Protein AF-0000000080953801 (afdb_homodimer)

Solvent-accessible surface area (backbone atoms only — not comparable to full-atom values): 18198 Å² total; per-residue (Å²): 132,86,72,78,73,48,20,22,54,25,58,75,68,70,46,86,60,55,96,79,43,85,52,44,89,78,22,44,55,89,42,43,64,57,40,51,41,30,35,66,49,26,30,62,68,39,49,50,52,55,46,69,74,42,59,78,90,46,37,65,56,20,51,52,30,44,39,52,44,22,49,31,28,71,76,32,71,43,37,27,54,50,49,55,41,52,53,42,52,50,48,39,53,51,44,51,50,52,37,52,52,42,52,50,50,45,51,53,55,53,58,57,53,63,71,67,50,73,79,58,87,74,64,80,72,68,66,73,63,64,72,62,59,63,63,54,67,65,62,61,72,66,64,88,72,77,72,79,71,76,74,78,73,76,82,67,126,133,84,71,77,73,47,20,22,55,24,58,74,68,71,46,86,61,55,96,77,44,85,52,43,89,78,22,42,54,88,43,45,64,56,39,52,42,30,34,67,49,27,30,64,67,40,50,50,52,56,48,68,73,41,60,77,90,46,38,64,56,21,52,53,31,43,40,53,44,24,48,31,27,71,78,31,72,44,38,27,54,49,48,56,42,51,53,40,53,52,47,40,52,52,43,52,50,50,38,51,52,41,52,50,49,44,52,54,54,52,58,58,52,64,70,67,50,73,80,59,87,78,65,83,71,68,68,73,60,65,72,61,60,63,65,54,68,66,63,58,72,67,64,86,72,76,71,79,70,78,73,78,74,76,78,69,126

Radius of gyration: 31.34 Å; Cα contacts (8 Å, |Δi|>4): 252; chains: 2; bounding box: 69×88×100 Å

Secondary structure (DSSP, 8-state):
-------HHHHHHT----TT-SSTTTS-TT-HHHHHHHHHHH-HHHHHHHHHTS-HHHHHHHHHHHHHHHHHHHH-TTTTHHHHHHHHHHHHHHHHHHHHHHHHHHHHHHHHHHHSS---SSGGGTTTTHHHHHHHHHGGGS---------------/-------HHHHHTT----TT-SSTTTS-TT-HHHHHHHHHHH-HHHHHHHHHTS-HHHHHHHHHHHHHHHHHHHH-TTTTHHHHHHHHHHHHHHHHHHHHHHHHHHHHHHHHHHHHS---SSGGGTTTTHHHHHHHHHGGGS---------------

InterPro domains:
  IPR004883 Lateral organ boundaries, LOB [PF03195] (6-103)
  IPR004883 Lateral organ boundaries, LOB [PS50891] (5-106)

Sequence (314 aa):
MGGNSPCASCKLLRRRCTKDCIFAPYFPSDEPQKFAIVHKVFGASNVSKMLQELPVQQRADAVSSLVYEASARVRDPVYGCVGAISYLQNQVADLQMQLAVAQAEILCIQMENESLIPLSETDLHQKSYLLQNNFSQLLDFNTSNSVVHYSPNHLTQMGGNSPCASCKLLRRRCTKDCIFAPYFPSDEPQKFAIVHKVFGASNVSKMLQELPVQQRADAVSSLVYEASARVRDPVYGCVGAISYLQNQVADLQMQLAVAQAEILCIQMENESLIPLSETDLHQKSYLLQNNFSQLLDFNTSNSVVHYSPNHLTQ

Structure (mmCIF, N/CA/C/O backbone):
data_AF-0000000080953801-model_v1
#
loop_
_entity.id
_entity.type
_entity.pdbx_description
1 polymer 'LOB domain-containing protein'
#
loop_
_atom_site.group_PDB
_atom_site.id
_atom_site.type_symbol
_atom_site.label_atom_id
_atom_site.label_alt_id
_atom_site.label_comp_id
_atom_site.label_asym_id
_atom_site.label_entity_id
_atom_site.label_seq_id
_atom_site.pdbx_PDB_ins_code
_atom_site.Cartn_x
_atom_site.Cartn_y
_atom_site.Cartn_z
_atom_site.occupancy
_atom_site.B_iso_or_equiv
_atom_site.auth_seq_id
_atom_site.auth_comp_id
_atom_site.auth_asym_id
_atom_site.auth_atom_id
_atom_site.pdbx_PDB_model_num
ATOM 1 N N . MET A 1 1 ? 37.156 -24.25 -5.43 1 30.88 1 MET A N 1
ATOM 2 C CA . MET A 1 1 ? 35.969 -24.172 -6.27 1 30.88 1 MET A CA 1
ATOM 3 C C . MET A 1 1 ? 34.812 -23.516 -5.52 1 30.88 1 MET A C 1
ATOM 5 O O . MET A 1 1 ? 34.156 -24.156 -4.684 1 30.88 1 MET A O 1
ATOM 9 N N . GLY A 1 2 ? 34.844 -22.547 -4.785 1 39.97 2 GLY A N 1
ATOM 10 C CA . GLY A 1 2 ? 34.094 -21.828 -3.773 1 39.97 2 GLY A CA 1
ATOM 11 C C . GLY A 1 2 ? 32.625 -21.625 -4.152 1 39.97 2 GLY A C 1
ATOM 12 O O . GLY A 1 2 ? 32.344 -20.859 -5.066 1 39.97 2 GLY A O 1
ATOM 13 N N . GLY A 1 3 ? 31.656 -22.672 -4.402 1 48.28 3 GLY A N 1
ATOM 14 C CA . GLY A 1 3 ? 30.344 -22.922 -4.969 1 48.28 3 GLY A CA 1
ATOM 15 C C . GLY A 1 3 ? 29.344 -21.844 -4.629 1 48.28 3 GLY A C 1
ATOM 16 O O . GLY A 1 3 ? 29.156 -21.5 -3.457 1 48.28 3 GLY A O 1
ATOM 17 N N . ASN A 1 4 ? 29.203 -20.859 -5.469 1 63.88 4 ASN A N 1
ATOM 18 C CA . ASN A 1 4 ? 28.312 -19.734 -5.234 1 63.88 4 ASN A CA 1
ATOM 19 C C . ASN A 1 4 ? 26.969 -20.188 -4.68 1 63.88 4 ASN A C 1
ATOM 21 O O . ASN A 1 4 ? 26.359 -21.109 -5.211 1 63.88 4 ASN A O 1
ATOM 25 N N . SER A 1 5 ? 26.734 -20.188 -3.396 1 85.81 5 SER A N 1
ATOM 26 C CA . SER A 1 5 ? 25.5 -20.562 -2.707 1 85.81 5 SER A CA 1
ATOM 27 C C . SER A 1 5 ? 24.281 -20.109 -3.484 1 85.81 5 SER A C 1
ATOM 29 O O . SER A 1 5 ? 24.25 -19 -4.012 1 85.81 5 SER A O 1
ATOM 31 N N . PRO A 1 6 ? 23.422 -21.125 -3.852 1 94.38 6 PRO A N 1
ATOM 32 C CA . PRO A 1 6 ? 22.172 -20.75 -4.527 1 94.38 6 PRO A CA 1
ATOM 33 C C . PRO A 1 6 ? 21.469 -19.578 -3.848 1 94.38 6 PRO A C 1
ATOM 35 O O . PRO A 1 6 ? 21.641 -19.359 -2.646 1 94.38 6 PRO A O 1
ATOM 38 N N . CYS A 1 7 ? 20.844 -18.781 -4.621 1 96.88 7 CYS A N 1
ATOM 39 C CA . CYS A 1 7 ? 20.094 -17.672 -4.035 1 96.88 7 CYS A CA 1
ATOM 40 C C . CYS A 1 7 ? 18.953 -18.203 -3.168 1 96.88 7 CYS A C 1
ATOM 42 O O . CYS A 1 7 ? 18.672 -19.391 -3.156 1 96.88 7 CYS A O 1
ATOM 44 N N . ALA A 1 8 ? 18.281 -17.406 -2.412 1 97.69 8 ALA A N 1
ATOM 45 C CA . ALA A 1 8 ? 17.234 -17.781 -1.471 1 97.69 8 ALA A CA 1
ATOM 46 C C . ALA A 1 8 ? 16.047 -18.406 -2.197 1 97.69 8 ALA A C 1
ATOM 48 O O . ALA A 1 8 ? 15.43 -19.344 -1.693 1 97.69 8 ALA A O 1
ATOM 49 N N . SER A 1 9 ? 15.758 -17.859 -3.383 1 97.88 9 SER A N 1
ATOM 50 C CA . SER A 1 9 ? 14.648 -18.391 -4.172 1 97.88 9 SER A CA 1
ATOM 51 C C . SER A 1 9 ? 14.906 -19.828 -4.609 1 97.88 9 SER A C 1
ATOM 53 O O . SER A 1 9 ? 14.078 -20.703 -4.391 1 97.88 9 SER A O 1
ATOM 55 N N . CYS A 1 10 ? 16.062 -20.047 -5.113 1 98 10 CYS A N 1
ATOM 56 C CA . CYS A 1 10 ? 16.391 -21.359 -5.629 1 98 10 CYS A CA 1
ATOM 57 C C . CYS A 1 10 ? 16.5 -22.375 -4.5 1 98 10 CYS A C 1
ATOM 59 O O . CYS A 1 10 ? 16.156 -23.547 -4.672 1 98 10 CYS A O 1
ATOM 61 N N . LYS A 1 11 ? 16.984 -21.953 -3.408 1 97 11 LYS A N 1
ATOM 62 C CA . LYS A 1 11 ? 17.047 -22.828 -2.24 1 97 11 LYS A CA 1
ATOM 63 C C . LYS A 1 11 ? 15.641 -23.234 -1.79 1 97 11 LYS A C 1
ATOM 65 O O . LYS A 1 11 ? 15.375 -24.406 -1.57 1 97 11 LYS A O 1
ATOM 70 N N . LEU A 1 12 ? 14.781 -22.25 -1.672 1 97.25 12 LEU A N 1
ATOM 71 C CA . LEU A 1 12 ? 13.422 -22.484 -1.197 1 97.25 12 LEU A CA 1
ATOM 72 C C . LEU A 1 12 ? 12.641 -23.344 -2.191 1 97.25 12 LEU A C 1
ATOM 74 O O . LEU A 1 12 ? 11.859 -24.219 -1.793 1 97.25 12 LEU A O 1
ATOM 78 N N . LEU A 1 13 ? 12.875 -23.094 -3.414 1 97.31 13 LEU A N 1
ATOM 79 C CA . LEU A 1 13 ? 12.094 -23.75 -4.457 1 97.31 13 LEU A CA 1
ATOM 80 C C . LEU A 1 13 ? 12.781 -25.031 -4.926 1 97.31 13 LEU A C 1
ATOM 82 O O . LEU A 1 13 ? 12.289 -25.703 -5.836 1 97.31 13 LEU A O 1
ATOM 86 N N . ARG A 1 14 ? 13.945 -25.281 -4.355 1 96 14 ARG A N 1
ATOM 87 C CA . ARG A 1 14 ? 14.711 -26.484 -4.664 1 96 14 ARG A CA 1
ATOM 88 C C . ARG A 1 14 ? 15.023 -26.562 -6.152 1 96 14 ARG A C 1
ATOM 90 O O . ARG A 1 14 ? 14.789 -27.594 -6.789 1 96 14 ARG A O 1
ATOM 97 N N . ARG A 1 15 ? 15.492 -25.5 -6.656 1 94.94 15 ARG A N 1
ATOM 98 C CA . ARG A 1 15 ? 15.945 -25.375 -8.039 1 94.94 15 ARG A CA 1
ATOM 99 C C . ARG A 1 15 ? 17.453 -25.109 -8.102 1 94.94 15 ARG A C 1
ATOM 101 O O . ARG A 1 15 ? 18.047 -24.672 -7.121 1 94.94 15 ARG A O 1
ATOM 108 N N . ARG A 1 16 ? 17.938 -25.422 -9.305 1 94.31 16 ARG A N 1
ATOM 109 C CA . ARG A 1 16 ? 19.344 -25.078 -9.555 1 94.31 16 ARG A CA 1
ATOM 110 C C . ARG A 1 16 ? 19.484 -23.594 -9.867 1 94.31 16 ARG A C 1
ATOM 112 O O . ARG A 1 16 ? 18.844 -23.094 -10.789 1 94.31 16 ARG A O 1
ATOM 119 N N . CYS A 1 17 ? 20.344 -23 -9.141 1 96.06 17 CYS A N 1
ATOM 120 C CA . CYS A 1 17 ? 20.594 -21.578 -9.336 1 96.06 17 CYS A CA 1
ATOM 121 C C . CYS A 1 17 ? 21.625 -21.328 -10.43 1 96.06 17 CYS A C 1
ATOM 123 O O . CYS A 1 17 ? 22.781 -21.703 -10.281 1 96.06 17 CYS A O 1
ATOM 125 N N . THR A 1 18 ? 21.25 -20.734 -11.547 1 95.31 18 THR A N 1
ATOM 126 C CA . THR A 1 18 ? 22.125 -20.516 -12.688 1 95.31 18 THR A CA 1
ATOM 127 C C . THR A 1 18 ? 22.578 -19.047 -12.742 1 95.31 18 THR A C 1
ATOM 129 O O . THR A 1 18 ? 22.094 -18.219 -11.969 1 95.31 18 THR A O 1
ATOM 132 N N . LYS A 1 19 ? 23.5 -18.719 -13.617 1 93 19 LYS A N 1
ATOM 133 C CA . LYS A 1 19 ? 24.016 -17.375 -13.789 1 93 19 LYS A CA 1
ATOM 134 C C . LYS A 1 19 ? 22.922 -16.422 -14.266 1 93 19 LYS A C 1
ATOM 136 O O . LYS A 1 19 ? 22.984 -15.211 -14.008 1 93 19 LYS A O 1
ATOM 141 N N . ASP A 1 20 ? 21.875 -16.906 -14.82 1 94.56 20 ASP A N 1
ATOM 142 C CA . ASP A 1 20 ? 20.812 -16.078 -15.391 1 94.56 20 ASP A CA 1
ATOM 143 C C . ASP A 1 20 ? 19.609 -16.016 -14.461 1 94.56 20 ASP A C 1
ATOM 145 O O . ASP A 1 20 ? 18.547 -15.523 -14.852 1 94.56 20 ASP A O 1
ATOM 149 N N . CYS A 1 21 ? 19.797 -16.484 -13.258 1 97.06 21 CYS A N 1
ATOM 150 C CA . CYS A 1 21 ? 18.688 -16.469 -12.312 1 97.06 21 CYS A CA 1
ATOM 151 C C . CYS A 1 21 ? 18.219 -15.047 -12.031 1 97.06 21 CYS A C 1
ATOM 153 O O . CYS A 1 21 ? 19 -14.227 -11.531 1 97.06 21 CYS A O 1
ATOM 155 N N . ILE A 1 22 ? 17.016 -14.773 -12.266 1 97.25 22 ILE A N 1
ATOM 156 C CA . ILE A 1 22 ? 16.469 -13.43 -12.172 1 97.25 22 ILE A CA 1
ATOM 157 C C . ILE A 1 22 ? 16.359 -13.008 -10.711 1 97.25 22 ILE A C 1
ATOM 159 O O . ILE A 1 22 ? 16.281 -11.82 -10.398 1 97.25 22 ILE A O 1
ATOM 163 N N . PHE A 1 23 ? 16.406 -13.969 -9.82 1 98 23 PHE A N 1
ATOM 164 C CA . PHE A 1 23 ? 16.188 -13.703 -8.406 1 98 23 PHE A CA 1
ATOM 165 C C . PHE A 1 23 ? 17.516 -13.484 -7.688 1 98 23 PHE A C 1
ATOM 167 O O . PHE A 1 23 ? 17.578 -12.789 -6.672 1 98 23 PHE A O 1
ATOM 174 N N . ALA A 1 24 ? 18.578 -14 -8.203 1 97.38 24 ALA A N 1
ATOM 175 C CA . ALA A 1 24 ? 19.859 -14.094 -7.523 1 97.38 24 ALA A CA 1
ATOM 176 C C . ALA A 1 24 ? 20.359 -12.711 -7.094 1 97.38 24 ALA A C 1
ATOM 178 O O . ALA A 1 24 ? 20.812 -12.539 -5.965 1 97.38 24 ALA A O 1
ATOM 179 N N . PRO A 1 25 ? 20.219 -11.656 -7.906 1 96.88 25 PRO A N 1
ATOM 180 C CA . PRO A 1 25 ? 20.734 -10.344 -7.508 1 96.88 25 PRO A CA 1
ATOM 181 C C . PRO A 1 25 ? 19.938 -9.711 -6.371 1 96.88 25 PRO A C 1
ATOM 183 O O . PRO A 1 25 ? 20.438 -8.82 -5.68 1 96.88 25 PRO A O 1
ATOM 186 N N . TYR A 1 26 ? 18.734 -10.227 -6.156 1 97.88 26 TYR A N 1
ATOM 187 C CA . TYR A 1 26 ? 17.844 -9.461 -5.305 1 97.88 26 TYR A CA 1
ATOM 188 C C . TYR A 1 26 ? 17.453 -10.25 -4.062 1 97.88 26 TYR A C 1
ATOM 190 O O . TYR A 1 26 ? 16.953 -9.695 -3.09 1 97.88 26 TYR A O 1
ATOM 198 N N . PHE A 1 27 ? 17.719 -11.539 -4.125 1 98.12 27 PHE A N 1
ATOM 199 C CA . PHE A 1 27 ? 17.359 -12.422 -3.018 1 98.12 27 PHE A CA 1
ATOM 200 C C . PHE A 1 27 ? 18.547 -13.289 -2.627 1 98.12 27 PHE A C 1
ATOM 202 O O . PHE A 1 27 ? 18.578 -14.492 -2.92 1 98.12 27 PHE A O 1
ATOM 209 N N . PRO A 1 28 ? 19.438 -12.664 -1.931 1 95.94 28 PRO A N 1
ATOM 210 C CA . PRO A 1 28 ? 20.641 -13.406 -1.547 1 95.94 28 PRO A CA 1
ATOM 211 C C . PRO A 1 28 ? 20.344 -14.539 -0.562 1 95.94 28 PRO A C 1
ATOM 213 O O . PRO A 1 28 ? 19.328 -14.5 0.136 1 95.94 28 PRO A O 1
ATOM 216 N N . SER A 1 29 ? 21.234 -15.469 -0.423 1 95 29 SER A N 1
ATOM 217 C CA . SER A 1 29 ? 21.047 -16.688 0.37 1 95 29 SER A CA 1
ATOM 218 C C . SER A 1 29 ? 21.031 -16.375 1.862 1 95 29 SER A C 1
ATOM 220 O O . SER A 1 29 ? 20.453 -17.125 2.648 1 95 29 SER A O 1
ATOM 222 N N . ASP A 1 30 ? 21.531 -15.312 2.168 1 94.75 30 ASP A N 1
ATOM 223 C CA . ASP A 1 30 ? 21.641 -14.977 3.584 1 94.75 30 ASP A CA 1
ATOM 224 C C . ASP A 1 30 ? 20.391 -14.234 4.066 1 94.75 30 ASP A C 1
ATOM 226 O O . ASP A 1 30 ? 20.234 -13.984 5.262 1 94.75 30 ASP A O 1
ATOM 230 N N . GLU A 1 31 ? 19.453 -13.906 3.193 1 95.25 31 GLU A N 1
ATOM 231 C CA . GLU A 1 31 ? 18.188 -13.297 3.549 1 95.25 31 GLU A CA 1
ATOM 232 C C . GLU A 1 31 ? 17.016 -14.141 3.051 1 95.25 31 GLU A C 1
ATOM 234 O O . GLU A 1 31 ? 16.188 -13.672 2.254 1 95.25 31 GLU A O 1
ATOM 239 N N . PRO A 1 32 ? 16.938 -15.32 3.537 1 96.62 32 PRO A N 1
ATOM 240 C CA . PRO A 1 32 ? 15.93 -16.234 3.014 1 96.62 32 PRO A CA 1
ATOM 241 C C . PRO A 1 32 ? 14.5 -15.758 3.275 1 96.62 32 PRO A C 1
ATOM 243 O O . PRO A 1 32 ? 13.594 -16.047 2.492 1 96.62 32 PRO A O 1
ATOM 246 N N . GLN A 1 33 ? 14.273 -15.039 4.324 1 97.44 33 GLN A N 1
ATOM 247 C CA . GLN A 1 33 ? 12.938 -14.594 4.688 1 97.44 33 GLN A CA 1
ATOM 248 C C . GLN A 1 33 ? 12.391 -13.594 3.67 1 97.44 33 GLN A C 1
ATOM 250 O O . GLN A 1 33 ? 11.188 -13.547 3.418 1 97.44 33 GLN A O 1
ATOM 255 N N . LYS A 1 34 ? 13.312 -12.883 3.131 1 97.75 34 LYS A N 1
ATOM 256 C CA . LYS A 1 34 ? 12.93 -11.867 2.15 1 97.75 34 LYS A CA 1
ATOM 257 C C . LYS A 1 34 ? 12.164 -12.492 0.986 1 97.75 34 LYS A C 1
ATOM 259 O O . LYS A 1 34 ? 11.078 -12.039 0.636 1 97.75 34 LYS A O 1
ATOM 264 N N . PHE A 1 35 ? 12.719 -13.523 0.461 1 98.31 35 PHE A N 1
ATOM 265 C CA . PHE A 1 35 ? 12.047 -14.18 -0.651 1 98.31 35 PHE A CA 1
ATOM 266 C C . PHE A 1 35 ? 10.828 -14.953 -0.165 1 98.31 35 PHE A C 1
ATOM 268 O O . PHE A 1 35 ? 9.805 -15.008 -0.849 1 98.31 35 PHE A O 1
ATOM 275 N N . ALA A 1 36 ? 10.906 -15.539 0.972 1 98.5 36 ALA A N 1
ATOM 276 C CA . ALA A 1 36 ? 9.812 -16.359 1.494 1 98.5 36 ALA A CA 1
ATOM 277 C C . ALA A 1 36 ? 8.531 -15.531 1.623 1 98.5 36 ALA A C 1
ATOM 279 O O . ALA A 1 36 ? 7.445 -16 1.272 1 98.5 36 ALA A O 1
ATOM 280 N N . ILE A 1 37 ? 8.664 -14.359 2.066 1 98.25 37 ILE A N 1
ATOM 281 C CA . ILE A 1 37 ? 7.504 -13.508 2.291 1 98.25 37 ILE A CA 1
ATOM 282 C C . ILE A 1 37 ? 6.91 -13.078 0.952 1 98.25 37 ILE A C 1
ATOM 284 O O . ILE A 1 37 ? 5.691 -13.062 0.78 1 98.25 37 ILE A O 1
ATOM 288 N N . VAL A 1 38 ? 7.77 -12.75 0.029 1 98.62 38 VAL A N 1
ATOM 289 C CA . VAL A 1 38 ? 7.328 -12.32 -1.295 1 98.62 38 VAL A CA 1
ATOM 290 C C . VAL A 1 38 ? 6.664 -13.492 -2.021 1 98.62 38 VAL A C 1
ATOM 292 O O . VAL A 1 38 ? 5.621 -13.32 -2.656 1 98.62 38 VAL A O 1
ATOM 295 N N . HIS A 1 39 ? 7.223 -14.609 -1.836 1 98.31 39 HIS A N 1
ATOM 296 C CA . HIS A 1 39 ? 6.68 -15.82 -2.447 1 98.31 39 HIS A CA 1
ATOM 297 C C . HIS A 1 39 ? 5.301 -16.156 -1.885 1 98.31 39 HIS A C 1
ATOM 299 O O . HIS A 1 39 ? 4.406 -16.562 -2.625 1 98.31 39 HIS A O 1
ATOM 305 N N . LYS A 1 40 ? 5.195 -16.031 -0.625 1 97.56 40 LYS A N 1
ATOM 306 C CA . LYS A 1 40 ? 3.938 -16.344 0.046 1 97.56 40 LYS A CA 1
ATOM 307 C C . LYS A 1 40 ? 2.795 -15.5 -0.504 1 97.56 40 LYS A C 1
ATOM 309 O O . LYS A 1 40 ? 1.673 -15.984 -0.663 1 97.56 40 LYS A O 1
ATOM 314 N N . VAL A 1 41 ? 3.082 -14.289 -0.854 1 98.44 41 VAL A N 1
ATOM 315 C CA . VAL A 1 41 ? 2.023 -13.336 -1.179 1 98.44 41 VAL A CA 1
ATOM 316 C C . VAL A 1 41 ? 1.836 -13.266 -2.691 1 98.44 41 VAL A C 1
ATOM 318 O O . VAL A 1 41 ? 0.707 -13.305 -3.186 1 98.44 41 VAL A O 1
ATOM 321 N N . PHE A 1 42 ? 2.926 -13.273 -3.436 1 98.38 42 PHE A N 1
ATOM 322 C CA . PHE A 1 42 ? 2.828 -12.984 -4.859 1 98.38 42 PHE A CA 1
ATOM 323 C C . PHE A 1 42 ? 3.07 -14.242 -5.688 1 98.38 42 PHE A C 1
ATOM 325 O O . PHE A 1 42 ? 2.615 -14.336 -6.828 1 98.38 42 PHE A O 1
ATOM 332 N N . GLY A 1 43 ? 3.82 -15.164 -5.125 1 97.62 43 GLY A N 1
ATOM 333 C CA . GLY A 1 43 ? 4.234 -16.328 -5.898 1 97.62 43 GLY A CA 1
ATOM 334 C C . GLY A 1 43 ? 5.477 -16.078 -6.73 1 97.62 43 GLY A C 1
ATOM 335 O O . GLY A 1 43 ? 5.68 -14.969 -7.234 1 97.62 43 GLY A O 1
ATOM 336 N N . ALA A 1 44 ? 6.246 -17.078 -6.883 1 97.31 44 ALA A N 1
ATOM 337 C CA . ALA A 1 44 ? 7.527 -16.984 -7.574 1 97.31 44 ALA A CA 1
ATOM 338 C C . ALA A 1 44 ? 7.328 -16.641 -9.047 1 97.31 44 ALA A C 1
ATOM 340 O O . ALA A 1 44 ? 8.039 -15.805 -9.602 1 97.31 44 ALA A O 1
ATOM 341 N N . SER A 1 45 ? 6.324 -17.25 -9.68 1 96 45 SER A N 1
ATOM 342 C CA . SER A 1 45 ? 6.086 -17.016 -11.102 1 96 45 SER A CA 1
ATOM 343 C C . SER A 1 45 ? 5.664 -15.586 -11.375 1 96 45 SER A C 1
ATOM 345 O O . SER A 1 45 ? 6.164 -14.953 -12.305 1 96 45 SER A O 1
ATOM 347 N N . ASN A 1 46 ? 4.84 -15.117 -10.586 1 97.12 46 ASN A N 1
ATOM 348 C CA . ASN A 1 46 ? 4.367 -13.75 -10.773 1 97.12 46 ASN A CA 1
ATOM 349 C C . ASN A 1 46 ? 5.477 -12.734 -10.523 1 97.12 46 ASN A C 1
ATOM 351 O O . ASN A 1 46 ? 5.609 -11.758 -11.258 1 97.12 46 ASN A O 1
ATOM 355 N N . VAL A 1 47 ? 6.273 -12.984 -9.492 1 98.19 47 VAL A N 1
ATOM 356 C CA . VAL A 1 47 ? 7.379 -12.086 -9.188 1 98.19 47 VAL A CA 1
ATOM 357 C C . VAL A 1 47 ? 8.375 -12.078 -10.344 1 98.19 47 VAL A C 1
ATOM 359 O O . VAL A 1 47 ? 8.867 -11.023 -10.742 1 98.19 47 VAL A O 1
ATOM 362 N N . SER A 1 48 ? 8.633 -13.234 -10.852 1 97.94 48 SER A N 1
ATOM 363 C CA . SER A 1 48 ? 9.539 -13.336 -11.992 1 97.94 48 SER A CA 1
ATOM 364 C C . SER A 1 48 ? 9.016 -12.547 -13.188 1 97.94 48 SER A C 1
ATOM 366 O O . SER A 1 48 ? 9.766 -11.805 -13.828 1 97.94 48 SER A O 1
ATOM 368 N N . LYS A 1 49 ? 7.754 -12.742 -13.461 1 97.75 49 LYS A N 1
ATOM 369 C CA . LYS A 1 49 ? 7.125 -12.023 -14.562 1 97.75 49 LYS A CA 1
ATOM 370 C C . LYS A 1 49 ? 7.203 -10.516 -14.344 1 97.75 49 LYS A C 1
ATOM 372 O O . LYS A 1 49 ? 7.535 -9.766 -15.266 1 97.75 49 LYS A O 1
ATOM 377 N N . MET A 1 50 ? 6.984 -10.07 -13.148 1 97.75 50 MET A N 1
ATOM 378 C CA . MET A 1 50 ? 7.012 -8.648 -12.82 1 97.75 50 MET A CA 1
ATOM 379 C C . MET A 1 50 ? 8.406 -8.07 -13.023 1 97.75 50 MET A C 1
ATOM 381 O O . MET A 1 50 ? 8.555 -6.98 -13.578 1 97.75 50 MET A O 1
ATOM 385 N N . LEU A 1 51 ? 9.391 -8.805 -12.617 1 98.5 51 LEU A N 1
ATOM 386 C CA . LEU A 1 51 ? 10.766 -8.328 -12.734 1 98.5 51 LEU A CA 1
ATOM 387 C C . LEU A 1 51 ? 11.203 -8.32 -14.195 1 98.5 51 LEU A C 1
ATOM 389 O O . LEU A 1 51 ? 11.906 -7.402 -14.625 1 98.5 51 LEU A O 1
ATOM 393 N N . GLN A 1 52 ? 10.719 -9.297 -14.953 1 98 52 GLN A N 1
ATOM 394 C CA . GLN A 1 52 ? 11.094 -9.414 -16.359 1 98 52 GLN A CA 1
ATOM 395 C C . GLN A 1 52 ? 10.523 -8.258 -17.172 1 98 52 GLN A C 1
ATOM 397 O O . GLN A 1 52 ? 11.086 -7.879 -18.203 1 98 52 GLN A O 1
ATOM 402 N N . GLU A 1 53 ? 9.477 -7.738 -16.719 1 97.38 53 GLU A N 1
ATOM 403 C CA . GLU A 1 53 ? 8.797 -6.664 -17.438 1 97.38 53 GLU A CA 1
ATOM 404 C C . GLU A 1 53 ? 9.445 -5.312 -17.156 1 97.38 53 GLU A C 1
ATOM 406 O O . GLU A 1 53 ? 9.141 -4.324 -17.828 1 97.38 53 GLU A O 1
ATOM 411 N N . LEU A 1 54 ? 10.414 -5.246 -16.266 1 98.44 54 LEU A N 1
ATOM 412 C CA . LEU A 1 54 ? 11.016 -3.986 -15.852 1 98.44 54 LEU A CA 1
ATOM 413 C C . LEU A 1 54 ? 12.453 -3.875 -16.359 1 98.44 54 LEU A C 1
ATOM 415 O O . LEU A 1 54 ? 13.156 -4.879 -16.469 1 98.44 54 LEU A O 1
ATOM 419 N N . PRO A 1 55 ? 12.844 -2.578 -16.656 1 97.94 55 PRO A N 1
ATOM 420 C CA . PRO A 1 55 ? 14.281 -2.387 -16.859 1 97.94 55 PRO A CA 1
ATOM 421 C C . PRO A 1 55 ? 15.102 -2.789 -15.641 1 97.94 55 PRO A C 1
ATOM 423 O O . PRO A 1 55 ? 14.648 -2.639 -14.5 1 97.94 55 PRO A O 1
ATOM 426 N N . VAL A 1 56 ? 16.312 -3.297 -15.898 1 97.69 56 VAL A N 1
ATOM 427 C CA . VAL A 1 56 ? 17.188 -3.846 -14.859 1 97.69 56 VAL A CA 1
ATOM 428 C C . VAL A 1 56 ? 17.391 -2.812 -13.758 1 97.69 56 VAL A C 1
ATOM 430 O O . VAL A 1 56 ? 17.438 -3.16 -12.57 1 97.69 56 VAL A O 1
ATOM 433 N N . GLN A 1 57 ? 17.469 -1.506 -14.109 1 98.12 57 GLN A N 1
ATOM 434 C CA . GLN A 1 57 ? 17.812 -0.446 -13.172 1 98.12 57 GLN A CA 1
ATOM 435 C C . GLN A 1 57 ? 16.656 -0.186 -12.195 1 98.12 57 GLN A C 1
ATOM 437 O O . GLN A 1 57 ? 16.844 0.456 -11.164 1 98.12 57 GLN A O 1
ATOM 442 N N . GLN A 1 58 ? 15.492 -0.74 -12.5 1 98.62 58 GLN A N 1
ATOM 443 C CA . GLN A 1 58 ? 14.328 -0.481 -11.664 1 98.62 58 GLN A CA 1
ATOM 444 C C . GLN A 1 58 ? 13.977 -1.7 -10.812 1 98.62 58 GLN A C 1
ATOM 446 O O . GLN A 1 58 ? 13.133 -1.617 -9.922 1 98.62 58 GLN A O 1
ATOM 451 N N . ARG A 1 59 ? 14.633 -2.801 -11.055 1 98.75 59 ARG A N 1
ATOM 452 C CA . ARG A 1 59 ? 14.227 -4.066 -10.453 1 98.75 59 ARG A CA 1
ATOM 453 C C . ARG A 1 59 ? 14.523 -4.082 -8.961 1 98.75 59 ARG A C 1
ATOM 455 O O . ARG A 1 59 ? 13.758 -4.633 -8.172 1 98.75 59 ARG A O 1
ATOM 462 N N . ALA A 1 60 ? 15.594 -3.455 -8.578 1 98.38 60 ALA A N 1
ATOM 463 C CA . ALA A 1 60 ? 15.93 -3.406 -7.156 1 98.38 60 ALA A CA 1
ATOM 464 C C . ALA A 1 60 ? 14.852 -2.664 -6.367 1 98.38 60 ALA A C 1
ATOM 466 O O . ALA A 1 60 ? 14.453 -3.107 -5.289 1 98.38 60 ALA A O 1
ATOM 467 N N . ASP A 1 61 ? 14.391 -1.548 -6.906 1 98.56 61 ASP A N 1
ATOM 468 C CA . ASP A 1 61 ? 13.32 -0.783 -6.266 1 98.56 61 ASP A CA 1
ATOM 469 C C . ASP A 1 61 ? 12.023 -1.583 -6.219 1 98.56 61 ASP A C 1
ATOM 471 O O . ASP A 1 61 ? 11.312 -1.562 -5.211 1 98.56 61 ASP A O 1
ATOM 475 N N . ALA A 1 62 ? 11.75 -2.236 -7.238 1 98.88 62 ALA A N 1
ATOM 476 C CA . ALA A 1 62 ? 10.531 -3.041 -7.301 1 98.88 62 ALA A CA 1
ATOM 477 C C . ALA A 1 62 ? 10.562 -4.16 -6.262 1 98.88 62 ALA A C 1
ATOM 479 O O . ALA A 1 62 ? 9.57 -4.398 -5.574 1 98.88 62 ALA A O 1
ATOM 480 N N . VAL A 1 63 ? 11.711 -4.812 -6.109 1 98.81 63 VAL A N 1
ATOM 481 C CA . VAL A 1 63 ? 11.844 -5.891 -5.133 1 98.81 63 VAL A CA 1
ATOM 482 C C . VAL A 1 63 ? 11.641 -5.336 -3.725 1 98.81 63 VAL A C 1
ATOM 484 O O . VAL A 1 63 ? 10.945 -5.945 -2.906 1 98.81 63 VAL A O 1
ATOM 487 N N . SER A 1 64 ? 12.18 -4.176 -3.498 1 98.75 64 SER A N 1
ATOM 488 C CA . SER A 1 64 ? 12.023 -3.555 -2.186 1 98.75 64 SER A CA 1
ATOM 489 C C . SER A 1 64 ? 10.562 -3.244 -1.892 1 98.75 64 SER A C 1
ATOM 491 O O . SER A 1 64 ? 10.086 -3.469 -0.776 1 98.75 64 SER A O 1
ATOM 493 N N . SER A 1 65 ? 9.891 -2.734 -2.863 1 98.88 65 SER A N 1
ATOM 494 C CA . SER A 1 65 ? 8.477 -2.42 -2.676 1 98.88 65 SER A CA 1
ATOM 495 C C . SER A 1 65 ? 7.641 -3.688 -2.525 1 98.88 65 SER A C 1
ATOM 497 O O . SER A 1 65 ? 6.719 -3.736 -1.711 1 98.88 65 SER A O 1
ATOM 499 N N . LEU A 1 66 ? 8.008 -4.707 -3.264 1 98.81 66 LEU A N 1
ATOM 500 C CA . LEU A 1 66 ? 7.309 -5.984 -3.154 1 98.81 66 LEU A CA 1
ATOM 501 C C . LEU A 1 66 ? 7.48 -6.582 -1.761 1 98.81 66 LEU A C 1
ATOM 503 O O . LEU A 1 66 ? 6.52 -7.078 -1.17 1 98.81 66 LEU A O 1
ATOM 507 N N . VAL A 1 67 ? 8.68 -6.52 -1.283 1 98.81 67 VAL A N 1
ATOM 508 C CA . VAL A 1 67 ? 8.969 -7.039 0.05 1 98.81 67 VAL A CA 1
ATOM 509 C C . VAL A 1 67 ? 8.156 -6.273 1.091 1 98.81 67 VAL A C 1
ATOM 511 O O . VAL A 1 67 ? 7.574 -6.871 1.997 1 98.81 67 VAL A O 1
ATOM 514 N N . TYR A 1 68 ? 8.094 -4.965 0.971 1 98.88 68 TYR A N 1
ATOM 515 C CA . TYR A 1 68 ? 7.32 -4.133 1.885 1 98.88 68 TYR A CA 1
ATOM 516 C C . TYR A 1 68 ? 5.844 -4.516 1.86 1 98.88 68 TYR A C 1
ATOM 518 O O . TYR A 1 68 ? 5.234 -4.723 2.912 1 98.88 68 TYR A O 1
ATOM 526 N N . GLU A 1 69 ? 5.324 -4.609 0.676 1 98.88 69 GLU A N 1
ATOM 527 C CA . GLU A 1 69 ? 3.91 -4.93 0.5 1 98.88 69 GLU A CA 1
ATOM 528 C C . GLU A 1 69 ? 3.592 -6.332 1.01 1 98.88 69 GLU A C 1
ATOM 530 O O . GLU A 1 69 ? 2.57 -6.543 1.668 1 98.88 69 GLU A O 1
ATOM 535 N N . ALA A 1 70 ? 4.473 -7.227 0.693 1 98.81 70 ALA A N 1
ATOM 536 C CA . ALA A 1 70 ? 4.262 -8.594 1.157 1 98.81 70 ALA A CA 1
ATOM 537 C C . ALA A 1 70 ? 4.293 -8.664 2.682 1 98.81 70 ALA A C 1
ATOM 539 O O . ALA A 1 70 ? 3.463 -9.344 3.293 1 98.81 70 ALA A O 1
ATOM 540 N N . SER A 1 71 ? 5.246 -7.984 3.236 1 98.69 71 SER A N 1
ATOM 541 C CA . SER A 1 71 ? 5.359 -7.949 4.691 1 98.69 71 SER A CA 1
ATOM 542 C C . SER A 1 71 ? 4.105 -7.367 5.332 1 98.69 71 SER A C 1
ATOM 544 O O . SER A 1 71 ? 3.637 -7.867 6.355 1 98.69 71 SER A O 1
ATOM 546 N N . ALA A 1 72 ? 3.566 -6.34 4.75 1 98.75 72 ALA A N 1
ATOM 547 C CA . ALA A 1 72 ? 2.346 -5.719 5.262 1 98.75 72 ALA A CA 1
ATOM 548 C C . ALA A 1 72 ? 1.173 -6.695 5.207 1 98.75 72 ALA A C 1
ATOM 550 O O . ALA A 1 72 ? 0.368 -6.758 6.141 1 98.75 72 ALA A O 1
ATOM 551 N N . ARG A 1 73 ? 1.112 -7.434 4.164 1 98.44 73 ARG A N 1
ATOM 552 C CA . ARG A 1 73 ? 0.012 -8.375 3.984 1 98.44 73 ARG A CA 1
ATOM 553 C C . ARG A 1 73 ? 0.125 -9.539 4.961 1 98.44 73 ARG A C 1
ATOM 555 O O . ARG A 1 73 ? -0.887 -10.047 5.453 1 98.44 73 ARG A O 1
ATOM 562 N N . VAL A 1 74 ? 1.348 -9.977 5.203 1 98.25 74 VAL A N 1
ATOM 563 C CA . VAL A 1 74 ? 1.562 -11.047 6.168 1 98.25 74 VAL A CA 1
ATOM 564 C C . VAL A 1 74 ? 1.188 -10.562 7.566 1 98.25 74 VAL A C 1
ATOM 566 O O . VAL A 1 74 ? 0.604 -11.312 8.352 1 98.25 74 VAL A O 1
ATOM 569 N N . ARG A 1 75 ? 1.446 -9.328 7.891 1 98.06 75 ARG A N 1
ATOM 570 C CA . ARG A 1 75 ? 1.149 -8.758 9.203 1 98.06 75 ARG A CA 1
ATOM 571 C C . ARG A 1 75 ? -0.343 -8.477 9.352 1 98.06 75 ARG A C 1
ATOM 573 O O . ARG A 1 75 ? -0.917 -8.703 10.414 1 98.06 75 ARG A O 1
ATOM 580 N N . ASP A 1 76 ? -0.94 -8.031 8.305 1 98.62 76 ASP A N 1
ATOM 581 C CA . ASP A 1 76 ? -2.365 -7.723 8.242 1 98.62 76 ASP A CA 1
ATOM 582 C C . ASP A 1 76 ? -3.016 -8.367 7.02 1 98.62 76 ASP A C 1
ATOM 584 O O . ASP A 1 76 ? -3.158 -7.723 5.977 1 98.62 76 ASP A O 1
ATOM 588 N N . PRO A 1 77 ? -3.502 -9.508 7.137 1 98.44 77 PRO A N 1
ATOM 589 C CA . PRO A 1 77 ? -4.004 -10.258 5.984 1 98.44 77 PRO A CA 1
ATOM 590 C C . PRO A 1 77 ? -5.262 -9.648 5.375 1 98.44 77 PRO A C 1
ATOM 592 O O . PRO A 1 77 ? -5.621 -9.969 4.242 1 98.44 77 PRO A O 1
ATOM 595 N N . VAL A 1 78 ? -5.898 -8.82 6.129 1 98.88 78 VAL A N 1
ATOM 596 C CA . VAL A 1 78 ? -7.148 -8.258 5.641 1 98.88 78 VAL A CA 1
ATOM 597 C C . VAL A 1 78 ? -6.863 -6.996 4.828 1 98.88 78 VAL A C 1
ATOM 599 O O . VAL A 1 78 ? -7.332 -6.863 3.693 1 98.88 78 VAL A O 1
ATOM 602 N N . TYR A 1 79 ? -6.051 -6.102 5.324 1 98.75 79 TYR A N 1
ATOM 603 C CA . TYR A 1 79 ? -5.965 -4.789 4.699 1 98.75 79 TYR A CA 1
ATOM 604 C C . TYR A 1 79 ? -4.602 -4.578 4.051 1 98.75 79 TYR A C 1
ATOM 606 O O . TYR A 1 79 ? -4.445 -3.713 3.186 1 98.75 79 TYR A O 1
ATOM 614 N N . GLY A 1 80 ? -3.576 -5.305 4.422 1 98.5 80 GLY A N 1
ATOM 615 C CA . GLY A 1 80 ? -2.254 -5.086 3.859 1 98.5 80 GLY A CA 1
ATOM 616 C C . GLY A 1 80 ? -1.793 -3.645 3.959 1 98.5 80 GLY A C 1
ATOM 617 O O . GLY A 1 80 ? -1.918 -3.02 5.016 1 98.5 80 GLY A O 1
ATOM 618 N N . CYS A 1 81 ? -1.296 -3.164 2.852 1 98.62 81 CYS A N 1
ATOM 619 C CA . CYS A 1 81 ? -0.776 -1.802 2.809 1 98.62 81 CYS A CA 1
ATOM 620 C C . CYS A 1 81 ? -1.909 -0.784 2.854 1 98.62 81 CYS A C 1
ATOM 622 O O . CYS A 1 81 ? -1.685 0.39 3.152 1 98.62 81 CYS A O 1
ATOM 624 N N . VAL A 1 82 ? -3.055 -1.218 2.547 1 98.81 82 VAL A N 1
ATOM 625 C CA . VAL A 1 82 ? -4.195 -0.309 2.51 1 98.81 82 VAL A CA 1
ATOM 626 C C . VAL A 1 82 ? -4.473 0.23 3.91 1 98.81 82 VAL A C 1
ATOM 628 O O . VAL A 1 82 ? -4.902 1.376 4.066 1 98.81 82 VAL A O 1
ATOM 631 N N . GLY A 1 83 ? -4.188 -0.622 4.895 1 98.44 83 GLY A N 1
ATOM 632 C CA . GLY A 1 83 ? -4.305 -0.15 6.266 1 98.44 83 GLY A CA 1
ATOM 633 C C . GLY A 1 83 ? -3.422 1.047 6.562 1 98.44 83 GLY A C 1
ATOM 634 O O . GLY A 1 83 ? -3.877 2.029 7.152 1 98.44 83 GLY A O 1
ATOM 635 N N . ALA A 1 84 ? -2.238 0.991 6.172 1 98.44 84 ALA A N 1
ATOM 636 C CA . ALA A 1 84 ? -1.295 2.09 6.359 1 98.44 84 ALA A CA 1
ATOM 637 C C . ALA A 1 84 ? -1.72 3.32 5.562 1 98.44 84 ALA A C 1
ATOM 639 O O . ALA A 1 84 ? -1.636 4.445 6.059 1 98.44 84 ALA A O 1
ATOM 640 N N . ILE A 1 85 ? -2.117 3.072 4.387 1 98.81 85 ILE A N 1
ATOM 641 C CA . ILE A 1 85 ? -2.549 4.168 3.525 1 98.81 85 ILE A CA 1
ATOM 642 C C . ILE A 1 85 ? -3.727 4.895 4.168 1 98.81 85 ILE A C 1
ATOM 644 O O . ILE A 1 85 ? -3.729 6.125 4.262 1 98.81 85 ILE A O 1
ATOM 648 N N . SER A 1 86 ? -4.668 4.117 4.586 1 98.81 86 SER A N 1
ATOM 649 C CA . SER A 1 86 ? -5.824 4.699 5.254 1 98.81 86 SER A CA 1
ATOM 650 C C . SER A 1 86 ? -5.406 5.512 6.477 1 98.81 86 SER A C 1
ATOM 652 O O . SER A 1 86 ? -5.902 6.617 6.695 1 98.81 86 SER A O 1
ATOM 654 N N . TYR A 1 87 ? -4.594 4.953 7.289 1 98.75 87 TYR A N 1
ATOM 655 C CA . TYR A 1 87 ? -4.109 5.637 8.484 1 98.75 87 TYR A CA 1
ATOM 656 C C . TYR A 1 87 ? -3.441 6.961 8.117 1 98.75 87 TYR A C 1
ATOM 658 O O . TYR A 1 87 ? -3.734 7.996 8.727 1 98.75 87 TYR A O 1
ATOM 666 N N . LEU A 1 88 ? -2.59 6.973 7.156 1 98.88 88 LEU A N 1
ATOM 667 C CA . LEU A 1 88 ? -1.858 8.156 6.727 1 98.88 88 LEU A CA 1
ATOM 668 C C . LEU A 1 88 ? -2.807 9.203 6.148 1 98.88 88 LEU A C 1
ATOM 670 O O . LEU A 1 88 ? -2.65 10.398 6.406 1 98.88 88 LEU A O 1
ATOM 674 N N . GLN A 1 89 ? -3.73 8.734 5.359 1 98.81 89 GLN A N 1
ATOM 675 C CA . GLN A 1 89 ? -4.73 9.641 4.816 1 98.81 89 GLN A CA 1
ATOM 676 C C . GLN A 1 89 ? -5.496 10.352 5.93 1 98.81 89 GLN A C 1
ATOM 678 O O . GLN A 1 89 ? -5.766 11.547 5.844 1 98.81 89 GLN A O 1
ATOM 683 N N . ASN A 1 90 ? -5.844 9.625 6.926 1 98.88 90 ASN A N 1
ATOM 684 C CA . ASN A 1 90 ? -6.523 10.227 8.07 1 98.88 90 ASN A CA 1
ATOM 685 C C . ASN A 1 90 ? -5.629 11.227 8.789 1 98.88 90 ASN A C 1
ATOM 687 O O . ASN A 1 90 ? -6.098 12.273 9.234 1 98.88 90 ASN A O 1
ATOM 691 N N . GLN A 1 91 ? -4.422 10.898 8.891 1 98.81 91 GLN A N 1
ATOM 692 C CA . GLN A 1 91 ? -3.469 11.812 9.516 1 98.81 91 GLN A CA 1
ATOM 693 C C . GLN A 1 91 ? -3.352 13.109 8.719 1 98.81 91 GLN A C 1
ATOM 695 O O . GLN A 1 91 ? -3.303 14.195 9.297 1 98.81 91 GLN A O 1
ATOM 700 N N . VAL A 1 92 ? -3.297 13.031 7.469 1 98.94 92 VAL A N 1
ATOM 701 C CA . VAL A 1 92 ? -3.223 14.211 6.605 1 98.94 92 VAL A CA 1
ATOM 702 C C . VAL A 1 92 ? -4.453 15.086 6.82 1 98.94 92 VAL A C 1
ATOM 704 O O . VAL A 1 92 ? -4.336 16.297 7.004 1 98.94 92 VAL A O 1
ATOM 707 N N . ALA A 1 93 ? -5.559 14.422 6.836 1 98.94 93 ALA A N 1
ATOM 708 C CA . ALA A 1 93 ? -6.801 15.164 7.035 1 98.94 93 ALA A CA 1
ATOM 709 C C . ALA A 1 93 ? -6.801 15.875 8.383 1 98.94 93 ALA A C 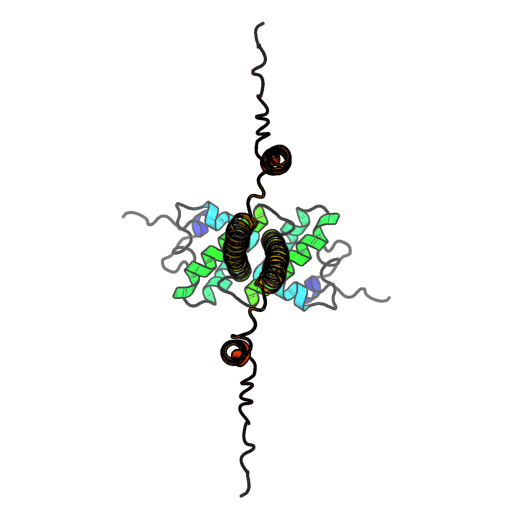1
ATOM 711 O O . ALA A 1 93 ? -7.156 17.062 8.469 1 98.94 93 ALA A O 1
ATOM 712 N N . ASP A 1 94 ? -6.453 15.219 9.383 1 98.81 94 ASP A N 1
ATOM 713 C CA . ASP A 1 94 ? -6.406 15.781 10.727 1 98.81 94 ASP A CA 1
ATOM 714 C C . ASP A 1 94 ? -5.445 16.969 10.797 1 98.81 94 ASP A C 1
ATOM 716 O O . ASP A 1 94 ? -5.777 18.016 11.367 1 98.81 94 ASP A O 1
ATOM 720 N N . LEU A 1 95 ? -4.285 16.766 10.211 1 98.88 95 LEU A N 1
ATOM 721 C CA . LEU A 1 95 ? -3.27 17.812 10.25 1 98.88 95 LEU A CA 1
ATOM 722 C C . LEU A 1 95 ? -3.711 19.031 9.43 1 98.88 95 LEU A C 1
ATOM 724 O O . LEU A 1 95 ? -3.459 20.172 9.82 1 98.88 95 LEU A O 1
ATOM 728 N N . GLN A 1 96 ? -4.344 18.719 8.359 1 98.75 96 GLN A N 1
ATOM 729 C CA . GLN A 1 96 ? -4.891 19.812 7.566 1 98.75 96 GLN A CA 1
ATOM 730 C C . GLN A 1 96 ? -5.914 20.625 8.367 1 98.75 96 GLN A C 1
ATOM 732 O O . GLN A 1 96 ? -5.949 21.844 8.289 1 98.75 96 GLN A O 1
ATOM 737 N N . MET A 1 97 ? -6.707 19.984 9.094 1 98.81 97 MET A N 1
ATOM 738 C CA . MET A 1 97 ? -7.707 20.656 9.922 1 98.81 97 MET A CA 1
ATOM 739 C C . MET A 1 97 ? -7.039 21.484 11.016 1 98.81 97 MET A C 1
ATOM 741 O O . MET A 1 97 ? -7.426 22.641 11.25 1 98.81 97 MET A O 1
ATOM 745 N N . GLN A 1 98 ? -6.148 20.906 11.617 1 98.25 98 GLN A N 1
ATOM 746 C CA . GLN A 1 98 ? -5.426 21.625 12.672 1 98.25 98 GLN A CA 1
ATOM 747 C C . GLN A 1 98 ? -4.715 22.859 12.109 1 98.25 98 GLN A C 1
ATOM 749 O O . GLN A 1 98 ? -4.695 23.906 12.75 1 98.25 98 GLN A O 1
ATOM 754 N N . LEU A 1 99 ? -4.113 22.719 10.961 1 98.56 99 LEU A N 1
ATOM 755 C CA . LEU A 1 99 ? -3.447 23.844 10.32 1 98.56 99 LEU A CA 1
ATOM 756 C C . LEU A 1 99 ? -4.445 24.938 9.977 1 98.56 99 LEU A C 1
ATOM 758 O O . LEU A 1 99 ? -4.156 26.125 10.164 1 98.56 99 LEU A O 1
ATOM 762 N N . ALA A 1 100 ? -5.551 24.547 9.508 1 98.12 100 ALA A N 1
ATOM 763 C CA . ALA A 1 100 ? -6.602 25.5 9.195 1 98.12 100 ALA A CA 1
ATOM 764 C C . ALA A 1 100 ? -7.016 26.281 10.445 1 98.12 100 ALA A C 1
ATOM 766 O O . ALA A 1 100 ? -7.18 27.5 10.398 1 98.12 100 ALA A O 1
ATOM 767 N N . VAL A 1 101 ? -7.188 25.594 11.5 1 98.19 101 VAL A N 1
ATOM 768 C CA . VAL A 1 101 ? -7.562 26.219 12.766 1 98.19 101 VAL A CA 1
ATOM 769 C C . VAL A 1 101 ? -6.457 27.172 13.227 1 98.19 101 VAL A C 1
ATOM 771 O O . VAL A 1 101 ? -6.734 28.297 13.641 1 98.19 101 VAL A O 1
ATOM 774 N N . ALA A 1 102 ? -5.227 26.703 13.109 1 97.81 102 ALA A N 1
ATOM 775 C CA . ALA A 1 102 ? -4.094 27.531 13.508 1 97.81 102 ALA A CA 1
ATOM 776 C C . ALA A 1 102 ? -4.004 28.781 12.656 1 97.81 102 ALA A C 1
ATOM 778 O O . ALA A 1 102 ? -3.746 29.875 13.172 1 97.81 102 ALA A O 1
ATOM 779 N N . GLN A 1 103 ? -4.246 28.656 11.445 1 96.75 103 GLN A N 1
ATOM 780 C CA . GLN A 1 103 ? -4.215 29.797 10.531 1 96.75 103 GLN A CA 1
ATOM 781 C C . GLN A 1 103 ? -5.34 30.781 10.844 1 96.75 103 GLN A C 1
ATOM 783 O O . GLN A 1 103 ? -5.133 32 10.812 1 96.75 103 GLN A O 1
ATOM 788 N N . ALA A 1 104 ? -6.457 30.219 11.125 1 96.88 104 ALA A N 1
ATOM 789 C CA . ALA A 1 104 ? -7.582 31.062 11.516 1 96.88 104 ALA A CA 1
ATOM 790 C C . ALA A 1 104 ? -7.277 31.828 12.805 1 96.88 104 ALA A C 1
ATOM 792 O O . ALA A 1 104 ? -7.609 33 12.93 1 96.88 104 ALA A O 1
ATOM 793 N N . GLU A 1 105 ? -6.707 31.172 13.711 1 94 105 GLU A N 1
ATOM 794 C CA . GLU A 1 105 ? -6.324 31.781 14.977 1 94 105 GLU A CA 1
ATOM 795 C C . GLU A 1 105 ? -5.332 32.938 14.75 1 94 105 GLU A C 1
ATOM 797 O O . GLU A 1 105 ? -5.449 33.969 15.375 1 94 105 GLU A O 1
ATOM 802 N N . ILE A 1 106 ? -4.336 32.75 13.953 1 93.5 106 ILE A N 1
ATOM 803 C CA . ILE A 1 106 ? -3.344 33.75 13.633 1 93.5 106 ILE A CA 1
ATOM 804 C C . ILE A 1 106 ? -4.035 35 13.047 1 93.5 106 ILE A C 1
ATOM 806 O O . ILE A 1 106 ? -3.76 36.125 13.453 1 93.5 106 ILE A O 1
ATOM 810 N N . LEU A 1 107 ? -4.934 34.75 12.164 1 91.06 107 LEU A N 1
ATOM 811 C CA . LEU A 1 107 ? -5.676 35.844 11.539 1 91.06 107 LEU A CA 1
ATOM 812 C C . LEU A 1 107 ? -6.5 36.594 12.57 1 91.06 107 LEU A C 1
ATOM 814 O O . LEU A 1 107 ? -6.562 37.812 12.547 1 91.06 107 LEU A O 1
ATOM 818 N N . CYS A 1 108 ? -7.164 35.906 13.477 1 90.38 108 CYS A N 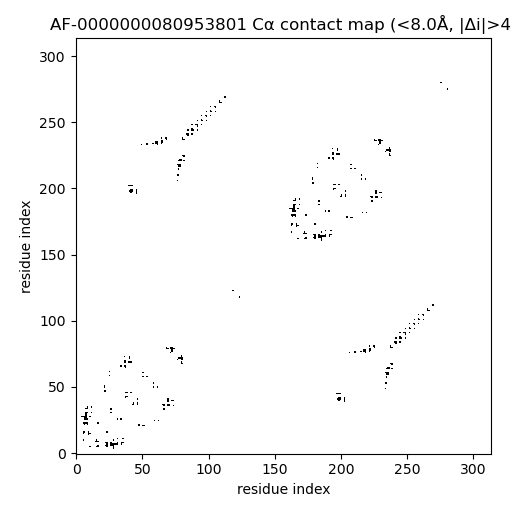1
ATOM 819 C CA . CYS A 1 108 ? -7.992 36.531 14.508 1 90.38 108 CYS A CA 1
ATOM 820 C C . CYS A 1 108 ? -7.152 37.406 15.438 1 90.38 108 CYS A C 1
ATOM 822 O O . CYS A 1 108 ? -7.555 38.5 15.781 1 90.38 108 CYS A O 1
ATOM 824 N N . ILE A 1 109 ? -5.98 36.969 15.805 1 88.44 109 ILE A N 1
ATOM 825 C CA . ILE A 1 109 ? -5.094 37.719 16.688 1 88.44 109 ILE A CA 1
ATOM 826 C C . ILE A 1 109 ? -4.594 38.969 15.984 1 88.44 109 ILE A C 1
ATOM 828 O O . ILE A 1 109 ? -4.543 40.062 16.578 1 88.44 109 ILE A O 1
ATOM 832 N N . GLN A 1 110 ? -4.285 38.812 14.695 1 85.19 110 GLN A N 1
ATOM 833 C CA . GLN A 1 110 ? -3.807 39.938 13.898 1 85.19 110 GLN A CA 1
ATOM 834 C C . GLN A 1 110 ? -4.887 41 13.75 1 85.19 110 GLN A C 1
ATOM 836 O O . GLN A 1 110 ? -4.594 42.219 13.82 1 85.19 110 GLN A O 1
ATOM 841 N N . MET A 1 111 ? -6.078 40.625 13.586 1 86.94 111 MET A N 1
ATOM 842 C CA . MET A 1 111 ? -7.199 41.562 13.43 1 86.94 111 MET A CA 1
ATOM 843 C C . MET A 1 111 ? -7.477 42.281 14.734 1 86.94 111 MET A C 1
ATOM 845 O O . MET A 1 111 ? -7.797 43.5 14.711 1 86.94 111 MET A O 1
ATOM 849 N N . GLU A 1 112 ? -7.293 41.781 15.867 1 81.25 112 GLU A N 1
ATOM 850 C CA . GLU A 1 112 ? -7.496 42.375 17.188 1 81.25 112 GLU A CA 1
ATOM 851 C C . GLU A 1 112 ? -6.391 43.344 17.516 1 81.25 112 GLU A C 1
ATOM 853 O O . GLU A 1 112 ? -6.637 44.375 18.172 1 81.25 112 GLU A O 1
ATOM 858 N N . ASN A 1 113 ? -5.184 43.219 17.172 1 76 113 ASN A N 1
ATOM 859 C CA . ASN A 1 113 ? -4.047 44.094 17.438 1 76 113 ASN A CA 1
ATOM 860 C C . ASN A 1 113 ? -4.043 45.281 16.5 1 76 113 ASN A C 1
ATOM 862 O O . ASN A 1 113 ? -3.539 46.344 16.859 1 76 113 ASN A O 1
ATOM 866 N N . GLU A 1 114 ? -4.406 45.25 15.289 1 67.69 114 GLU A N 1
ATOM 867 C CA . GLU A 1 114 ? -4.539 46.406 14.398 1 67.69 114 GLU A CA 1
ATOM 868 C C . GLU A 1 114 ? -5.602 47.375 14.906 1 67.69 114 GLU A C 1
ATOM 870 O O . GLU A 1 114 ? -5.477 48.594 14.734 1 67.69 114 GLU A O 1
ATOM 875 N N . SER A 1 115 ? -6.621 47 15.586 1 60.47 115 SER A N 1
ATOM 876 C CA . SER A 1 115 ? -7.621 47.875 16.172 1 60.47 115 SER A CA 1
ATOM 877 C C . SER A 1 115 ? -7.094 48.531 17.438 1 60.47 115 SER A C 1
ATOM 879 O O . SER A 1 115 ? -7.562 49.6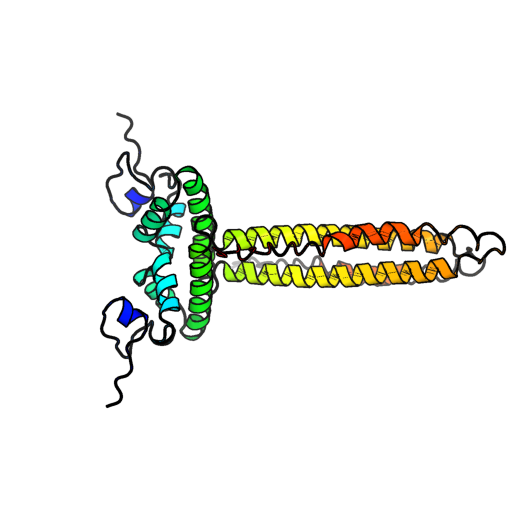25 17.828 1 60.47 115 SER A O 1
ATOM 881 N N . LEU A 1 116 ? -6.156 48.094 18.203 1 51.38 116 LEU A N 1
ATOM 882 C CA . LEU A 1 116 ? -5.57 48.719 19.391 1 51.38 116 LEU A CA 1
ATOM 883 C C . LEU A 1 116 ? -4.465 49.688 19.031 1 51.38 116 LEU A C 1
ATOM 885 O O . LEU A 1 116 ? -3.906 50.344 19.906 1 51.38 116 LEU A O 1
ATOM 889 N N . ILE A 1 117 ? -3.914 49.719 17.938 1 49.19 117 ILE A N 1
ATOM 890 C CA . ILE A 1 117 ? -3.02 50.812 17.516 1 49.19 117 ILE A CA 1
ATOM 891 C C . ILE A 1 117 ? -3.814 52.094 17.312 1 49.19 117 ILE A C 1
ATOM 893 O O . ILE A 1 117 ? -4.746 52.125 16.5 1 49.19 117 ILE A O 1
ATOM 897 N N . PRO A 1 118 ? -3.816 52.969 18.25 1 47.94 118 PRO A N 1
ATOM 898 C CA . PRO A 1 118 ? -4.484 54.281 18.125 1 47.94 118 PRO A CA 1
ATOM 899 C C . PRO A 1 118 ? -4.305 54.906 16.75 1 47.94 118 PRO A C 1
ATOM 901 O O . PRO A 1 118 ? -3.207 54.875 16.188 1 47.94 118 PRO A O 1
ATOM 904 N N . LEU A 1 119 ? -5.355 54.844 15.805 1 41.03 119 LEU A N 1
ATOM 905 C CA . LEU A 1 119 ? -5.359 55.781 14.672 1 41.03 119 LEU A CA 1
ATOM 906 C C . LEU A 1 119 ? -4.645 57.062 15.023 1 41.03 119 LEU A C 1
ATOM 908 O O . LEU A 1 119 ? -5.18 57.906 15.766 1 41.03 119 LEU A O 1
ATOM 912 N N . SER A 1 120 ? -3.473 57.094 15.312 1 40.56 120 SER A N 1
ATOM 913 C CA . SER A 1 120 ? -2.936 58.438 15.289 1 40.56 120 SER A CA 1
ATOM 914 C C . SER A 1 120 ? -3.387 59.188 14.047 1 40.56 120 SER A C 1
ATOM 916 O O . SER A 1 120 ? -3.648 58.562 13.008 1 40.56 120 SER A O 1
ATOM 918 N N . GLU A 1 121 ? -3.98 60.469 14.086 1 41.19 121 GLU A N 1
ATOM 919 C CA . GLU A 1 121 ? -4.398 61.438 13.086 1 41.19 121 GLU A CA 1
ATOM 920 C C . GLU A 1 121 ? -3.514 61.375 11.844 1 41.19 121 GLU A C 1
ATOM 922 O O . GLU A 1 121 ? -3.971 61.656 10.734 1 41.19 121 GLU A O 1
ATOM 927 N N . THR A 1 122 ? -2.145 61.344 11.867 1 40.25 122 THR A N 1
ATOM 928 C CA . THR A 1 122 ? -1.339 61.719 10.703 1 40.25 122 THR A CA 1
ATOM 929 C C . THR A 1 122 ? -1.255 60.562 9.719 1 40.25 122 THR A C 1
ATOM 931 O O . THR A 1 122 ? -1.103 60.781 8.516 1 40.25 122 THR A O 1
ATOM 934 N N . ASP A 1 123 ? -0.989 59.25 10.023 1 39.78 123 ASP A N 1
ATOM 935 C CA . ASP A 1 123 ? -0.482 58.344 9 1 39.78 123 ASP A CA 1
ATOM 936 C C . ASP A 1 123 ? -1.627 57.625 8.273 1 39.78 123 ASP A C 1
ATOM 938 O O . ASP A 1 123 ? -1.41 56.656 7.574 1 39.78 123 ASP A O 1
ATOM 942 N N . LEU A 1 124 ? -2.934 57.844 8.305 1 35.56 124 LEU A N 1
ATOM 943 C CA . LEU A 1 124 ? -3.959 57.469 7.34 1 35.56 124 LEU A CA 1
ATOM 944 C C . LEU A 1 124 ? -3.436 57.625 5.914 1 35.56 124 LEU A C 1
ATOM 946 O O . LEU A 1 124 ? -4.043 57.094 4.973 1 35.56 124 LEU A O 1
ATOM 950 N N . HIS A 1 125 ? -2.51 58.5 5.57 1 34.78 125 HIS A N 1
ATOM 951 C CA . HIS A 1 125 ? -2.057 58.75 4.203 1 34.78 125 HIS A CA 1
ATOM 952 C C . HIS A 1 125 ? -1.258 57.531 3.682 1 34.78 125 HIS A C 1
ATOM 954 O O . HIS A 1 125 ? -1.344 57.219 2.5 1 34.78 125 HIS A O 1
ATOM 960 N N . GLN A 1 126 ? -0.183 57.031 4.281 1 34.28 126 GLN A N 1
ATOM 961 C CA . GLN A 1 126 ? 0.83 56.219 3.594 1 34.28 126 GLN A CA 1
ATOM 962 C C . GLN A 1 126 ? 0.415 54.75 3.514 1 34.28 126 GLN A C 1
ATOM 964 O O . GLN A 1 126 ? 0.977 54 2.73 1 34.28 126 GLN A O 1
ATOM 969 N N . LYS A 1 127 ? -0.323 54.156 4.297 1 38.62 127 LYS A N 1
ATOM 970 C CA . LYS A 1 127 ? -0.354 52.688 4.309 1 38.62 127 LYS A CA 1
ATOM 971 C C . LYS A 1 127 ? -1.278 52.156 3.221 1 38.62 127 LYS A C 1
ATOM 973 O O . LYS A 1 127 ? -1.502 50.938 3.131 1 38.62 127 LYS A O 1
ATOM 978 N N . SER A 1 128 ? -1.963 52.875 2.436 1 32.5 128 SER A N 1
ATOM 979 C CA . SER A 1 128 ? -2.744 52.312 1.339 1 32.5 128 SER A CA 1
ATOM 980 C C . SER A 1 128 ? -1.856 51.562 0.354 1 32.5 128 SER A C 1
ATOM 982 O O . SER A 1 128 ? -2.355 50.875 -0.538 1 32.5 128 SER A O 1
ATOM 984 N N . TYR A 1 129 ? -0.616 51.906 0.132 1 28.5 129 TYR A N 1
ATOM 985 C CA . TYR A 1 129 ? 0.135 51.375 -1.002 1 28.5 129 TYR A CA 1
ATOM 986 C C . TYR A 1 129 ? 0.507 49.906 -0.779 1 28.5 129 TYR A C 1
ATOM 988 O O . TYR A 1 129 ? 0.661 49.156 -1.736 1 28.5 129 TYR A O 1
ATOM 996 N N . LEU A 1 130 ? 0.969 49.469 0.433 1 32.22 130 LEU A N 1
ATOM 997 C CA . LEU A 1 130 ? 1.686 48.188 0.495 1 32.22 130 LEU A CA 1
ATOM 998 C C . LEU A 1 130 ? 0.715 47.031 0.451 1 32.22 130 LEU A C 1
ATOM 1000 O O . LEU A 1 130 ? 1.091 45.906 0.058 1 32.22 130 LEU A O 1
ATOM 1004 N N . LEU A 1 131 ? -0.474 47.094 0.935 1 31.73 131 LEU A N 1
ATOM 1005 C CA . LEU A 1 131 ? -1.305 45.906 0.878 1 31.73 131 LEU A CA 1
ATOM 1006 C C . LEU A 1 131 ? -1.626 45.531 -0.566 1 31.73 131 LEU A C 1
ATOM 1008 O O . LEU A 1 131 ? -2.227 44.469 -0.824 1 31.73 131 LEU A O 1
ATOM 1012 N N . GLN A 1 132 ? -1.651 46.469 -1.469 1 29 132 GLN A N 1
ATOM 1013 C CA . GLN A 1 132 ? -2.031 46.094 -2.824 1 29 132 GLN A CA 1
ATOM 1014 C C . GLN A 1 132 ? -0.97 45.188 -3.459 1 29 132 GLN A C 1
ATOM 1016 O O . GLN A 1 132 ? -1.285 44.344 -4.301 1 29 132 GLN A O 1
ATOM 1021 N N . ASN A 1 133 ? 0.272 45.469 -3.299 1 29.47 133 ASN A N 1
ATOM 1022 C CA . ASN A 1 133 ? 1.225 44.781 -4.164 1 29.47 133 ASN A CA 1
ATOM 1023 C C . ASN A 1 133 ? 1.378 43.312 -3.783 1 29.47 133 ASN A C 1
ATOM 1025 O O . ASN A 1 133 ? 1.714 42.469 -4.625 1 29.47 133 ASN A O 1
ATOM 1029 N N . ASN A 1 134 ? 1.438 42.969 -2.5 1 31.28 134 ASN A N 1
ATOM 1030 C CA . ASN A 1 134 ? 1.949 41.625 -2.328 1 31.28 134 ASN A CA 1
ATOM 1031 C C . ASN A 1 134 ? 0.87 40.562 -2.598 1 31.28 134 ASN A C 1
ATOM 1033 O O . ASN A 1 134 ? 1.154 39.375 -2.631 1 31.28 134 ASN A O 1
ATOM 1037 N N . PHE A 1 135 ? -0.357 40.844 -2.449 1 29.14 135 PHE A N 1
ATOM 1038 C CA . PHE A 1 135 ? -1.277 39.75 -2.752 1 29.14 135 PHE A CA 1
ATOM 1039 C C . PHE A 1 135 ? -1.244 39.406 -4.238 1 29.14 135 PHE A C 1
ATOM 1041 O O . PHE A 1 135 ? -1.862 38.438 -4.672 1 29.14 135 PHE A O 1
ATOM 1048 N N . SER A 1 136 ? -0.746 40.281 -5.094 1 29.03 136 SER A N 1
ATOM 1049 C CA . SER A 1 136 ? -0.808 39.906 -6.504 1 29.03 136 SER A CA 1
ATOM 1050 C C . SER A 1 136 ? 0.062 38.688 -6.797 1 29.03 136 SER A C 1
ATOM 1052 O O . SER A 1 136 ? -0.2 37.969 -7.746 1 29.03 136 SER A O 1
ATOM 1054 N N . GLN A 1 137 ? 1.239 38.625 -6.195 1 28.94 137 GLN A N 1
ATOM 1055 C CA . GLN A 1 137 ? 2.127 37.594 -6.723 1 28.94 137 GLN A CA 1
ATOM 1056 C C . GLN A 1 137 ? 1.65 36.188 -6.328 1 28.94 137 GLN A C 1
ATOM 1058 O O . GLN A 1 137 ? 2.074 35.188 -6.914 1 28.94 137 GLN A O 1
ATOM 1063 N N . LEU A 1 138 ? 0.977 36.125 -5.195 1 27.34 138 LEU A N 1
ATOM 1064 C CA . LEU A 1 138 ? 0.754 34.75 -4.859 1 27.34 138 LEU A CA 1
ATOM 1065 C C . LEU A 1 138 ? -0.322 34.125 -5.754 1 27.34 138 LEU A C 1
ATOM 1067 O O . LEU A 1 138 ? -0.303 32.938 -6.027 1 27.34 138 LEU A O 1
ATOM 1071 N N . LEU A 1 139 ? -1.322 34.875 -6 1 27.5 139 LEU A N 1
ATOM 1072 C CA . LEU A 1 139 ? -2.375 34.125 -6.672 1 27.5 139 LEU A CA 1
ATOM 1073 C C . LEU A 1 139 ? -2.002 33.844 -8.125 1 27.5 139 LEU A C 1
ATOM 1075 O O . LEU A 1 139 ? -2.816 33.344 -8.891 1 27.5 139 LEU A O 1
ATOM 1079 N N . ASP A 1 140 ? -0.922 34.469 -8.586 1 28.61 140 ASP A N 1
ATOM 1080 C CA . ASP A 1 140 ? -0.817 34.312 -10.031 1 28.61 140 ASP A CA 1
ATOM 1081 C C . ASP A 1 140 ? -0.555 32.844 -10.391 1 28.61 140 ASP A C 1
ATOM 1083 O O . ASP A 1 140 ? -0.229 32.531 -11.539 1 28.61 140 ASP A O 1
ATOM 1087 N N . PHE A 1 141 ? -0.249 32.062 -9.398 1 26.77 141 PHE A N 1
ATOM 1088 C CA . PHE A 1 141 ? 0.082 30.797 -10.023 1 26.77 141 PHE A CA 1
ATOM 1089 C C . PHE A 1 141 ? -1.162 30.141 -10.609 1 26.77 141 PHE A C 1
ATOM 1091 O O . PHE A 1 141 ? -1.133 28.969 -11 1 26.77 141 PHE A O 1
ATOM 1098 N N . ASN A 1 142 ? -2.35 30.797 -10.477 1 24.8 142 ASN A N 1
ATOM 1099 C CA . ASN A 1 142 ? -3.408 29.953 -11.008 1 24.8 142 ASN A CA 1
ATOM 1100 C C . ASN A 1 142 ? -3.148 29.578 -12.469 1 24.8 142 ASN A C 1
ATOM 1102 O O . ASN A 1 142 ? -3.223 28.406 -12.836 1 24.8 142 ASN A O 1
ATOM 1106 N N . THR A 1 143 ? -3.545 30.469 -13.43 1 24.61 143 THR A N 1
ATOM 1107 C CA . THR A 1 143 ? -4.395 30.219 -14.594 1 24.61 143 THR A CA 1
ATOM 1108 C C . THR A 1 143 ? -3.553 29.781 -15.789 1 24.61 143 THR A C 1
ATOM 1110 O O . THR A 1 143 ? -4.074 29.641 -16.906 1 24.61 143 THR A O 1
ATOM 1113 N N . SER A 1 144 ? -2.254 29.891 -15.875 1 25.28 144 SER A N 1
ATOM 1114 C CA . SER A 1 144 ? -1.944 29.797 -17.297 1 25.28 144 SER A CA 1
ATOM 1115 C C . SER A 1 144 ? -2.283 28.422 -17.844 1 25.28 144 SER A C 1
ATOM 1117 O O . SER A 1 144 ? -1.618 27.438 -17.516 1 25.28 144 SER A O 1
ATOM 1119 N N . ASN A 1 145 ? -3.711 28.172 -18.047 1 22.86 145 ASN A N 1
ATOM 1120 C CA . ASN A 1 145 ? -4.27 27.188 -18.953 1 22.86 145 ASN A CA 1
ATOM 1121 C C . ASN A 1 145 ? -3.674 27.312 -20.359 1 22.86 145 ASN A C 1
ATOM 1123 O O . ASN A 1 145 ? -4.137 28.125 -21.156 1 22.86 145 ASN A O 1
ATOM 1127 N N . SER A 1 146 ? -2.393 27.547 -20.609 1 25.69 146 SER A N 1
ATOM 1128 C CA . SER A 1 146 ? -2.008 27.5 -22.016 1 25.69 146 SER A CA 1
ATOM 1129 C C . SER A 1 146 ? -2.559 26.266 -22.703 1 25.69 146 SER A C 1
ATOM 1131 O O . SER A 1 146 ? -2.164 25.141 -22.375 1 25.69 146 SER A O 1
ATOM 1133 N N . VAL A 1 147 ? -3.91 26.312 -23.062 1 26.3 147 VAL A N 1
ATOM 1134 C CA . VAL A 1 147 ? -4.598 25.562 -24.094 1 26.3 147 VAL A CA 1
ATOM 1135 C C . VAL A 1 147 ? -3.754 25.547 -25.375 1 26.3 147 VAL A C 1
ATOM 1137 O O . VAL A 1 147 ? -3.469 26.594 -25.953 1 26.3 147 VAL A O 1
ATOM 1140 N N . VAL A 1 148 ? -2.746 24.656 -25.422 1 23.73 148 VAL A N 1
ATOM 1141 C CA . VAL A 1 148 ? -2.078 24.359 -26.688 1 23.73 148 VAL A CA 1
ATOM 1142 C C . VAL A 1 148 ? -3.117 24.188 -27.797 1 23.73 148 VAL A C 1
ATOM 1144 O O . VAL A 1 148 ? -3.988 23.328 -27.703 1 23.73 148 VAL A O 1
ATOM 1147 N N . HIS A 1 149 ? -3.697 25.328 -28.312 1 21.78 149 HIS A N 1
ATOM 1148 C CA . HIS A 1 149 ? -4.477 25.438 -29.531 1 21.78 149 HIS A CA 1
ATOM 1149 C C . HIS A 1 149 ? -3.826 24.656 -30.672 1 21.78 149 HIS A C 1
ATOM 1151 O O . HIS A 1 149 ? -2.666 24.891 -31.016 1 21.78 149 HIS A O 1
ATOM 1157 N N . TYR A 1 150 ? -4.133 23.344 -30.672 1 21.06 150 TYR A N 1
ATOM 1158 C CA . TYR A 1 150 ? -3.883 22.609 -31.906 1 21.06 150 TYR A CA 1
ATOM 1159 C C . TYR A 1 150 ? -4.523 23.312 -33.094 1 21.06 150 TYR A C 1
ATOM 1161 O O . TYR A 1 150 ? -5.711 23.656 -33.062 1 21.06 150 TYR A O 1
ATOM 1169 N N . SER A 1 151 ? -3.861 24.312 -33.656 1 20.88 151 SER A N 1
ATOM 1170 C CA . SER A 1 151 ? -4.238 24.938 -34.938 1 20.88 151 SER A CA 1
ATOM 1171 C C . SER A 1 151 ? -4.633 23.875 -35.969 1 20.88 151 SER A C 1
ATOM 1173 O O . SER A 1 151 ? -3.912 22.891 -36.156 1 20.88 151 SER A O 1
ATOM 1175 N N . PRO A 1 152 ? -5.977 23.781 -36.25 1 25.12 152 PRO A N 1
ATOM 1176 C CA . PRO A 1 152 ? -6.488 23.094 -37.438 1 25.12 152 PRO A CA 1
ATOM 1177 C C . PRO A 1 152 ? -5.832 23.594 -38.719 1 25.12 152 PRO A C 1
ATOM 1179 O O . PRO A 1 152 ? -5.941 24.766 -39.062 1 25.12 152 PRO A O 1
ATOM 1182 N N . ASN A 1 153 ? -4.492 23.438 -38.844 1 22.11 153 ASN A N 1
ATOM 1183 C CA . ASN A 1 153 ? -4.008 23.844 -40.156 1 22.11 153 ASN A CA 1
ATOM 1184 C C . ASN A 1 153 ? -4.996 23.469 -41.281 1 22.11 153 ASN A C 1
ATOM 1186 O O . ASN A 1 153 ? -5.695 22.469 -41.156 1 22.11 153 ASN A O 1
ATOM 1190 N N . HIS A 1 154 ? -5.316 24.516 -42.094 1 21.94 154 HIS A N 1
ATOM 1191 C CA . HIS A 1 154 ? -5.945 24.797 -43.406 1 21.94 154 HIS A CA 1
ATOM 1192 C C . HIS A 1 154 ? -5.512 23.781 -44.438 1 21.94 154 HIS A C 1
ATOM 1194 O O . HIS A 1 154 ? -4.352 23.781 -44.875 1 21.94 154 HIS A O 1
ATOM 1200 N N . LEU A 1 155 ? -5.895 22.484 -44.219 1 21.97 155 LEU A N 1
ATOM 1201 C CA . LEU A 1 155 ? -5.84 21.781 -45.5 1 21.97 155 LEU A CA 1
ATOM 1202 C C . LEU A 1 155 ? -6.602 22.547 -46.594 1 21.97 155 LEU A C 1
ATOM 1204 O O . LEU A 1 155 ? -7.832 22.578 -46.562 1 21.97 155 LEU A O 1
ATOM 1208 N N . THR A 1 156 ? -6.223 23.906 -46.75 1 20.34 156 THR A N 1
ATOM 1209 C CA . THR A 1 156 ? -6.695 24.547 -47.969 1 20.34 156 THR A CA 1
ATOM 1210 C C . THR A 1 156 ? -6.453 23.641 -49.188 1 20.34 156 THR A C 1
ATOM 1212 O O . THR A 1 156 ? -7.34 23.453 -50 1 20.34 156 THR A O 1
ATOM 1215 N N . GLN A 1 157 ? -5.176 23.484 -49.625 1 19.95 157 GLN A N 1
ATOM 1216 C CA . GLN A 1 157 ? -5.152 23.172 -51.031 1 19.95 157 GLN A CA 1
ATOM 1217 C C . GLN A 1 157 ? -5.598 21.75 -51.312 1 19.95 157 GLN A C 1
ATOM 1219 O O . GLN A 1 157 ? -5.215 20.828 -50.594 1 19.95 157 GLN A O 1
ATOM 1224 N N . MET B 1 1 ? -34.594 -22.266 -16.625 1 31.02 1 MET B N 1
ATOM 1225 C CA . MET B 1 1 ? -33.375 -22.75 -15.969 1 31.02 1 MET B CA 1
ATOM 1226 C C . MET B 1 1 ? -32.344 -21.641 -15.844 1 31.02 1 MET B C 1
ATOM 1228 O O . MET B 1 1 ? -31.672 -21.281 -16.828 1 31.02 1 MET B O 1
ATOM 1232 N N . GLY B 1 2 ? -32.469 -20.5 -15.531 1 39.91 2 GLY B N 1
ATOM 1233 C CA . GLY B 1 2 ? -31.828 -19.203 -15.555 1 39.91 2 GLY B CA 1
ATOM 1234 C C . GLY B 1 2 ? -30.375 -19.25 -15.117 1 39.91 2 GLY B C 1
ATOM 1235 O O . GLY B 1 2 ? -30.094 -19.469 -13.938 1 39.91 2 GLY B O 1
ATOM 1236 N N . GLY B 1 3 ? -29.312 -20.016 -15.719 1 48.22 3 GLY B N 1
ATOM 1237 C CA . GLY B 1 3 ? -27.969 -20.531 -15.523 1 48.22 3 GLY B CA 1
ATOM 1238 C C . GLY B 1 3 ? -27.031 -19.531 -14.859 1 48.22 3 GLY B C 1
ATOM 1239 O O . GLY B 1 3 ? -26.906 -18.391 -15.32 1 48.22 3 GLY B O 1
ATOM 1240 N N . ASN B 1 4 ? -26.953 -19.562 -13.57 1 63.5 4 ASN B N 1
ATOM 1241 C CA . ASN B 1 4 ? -26.156 -18.625 -12.797 1 63.5 4 ASN B CA 1
ATOM 1242 C C . ASN B 1 4 ? -24.781 -18.375 -13.438 1 63.5 4 ASN B C 1
ATOM 1244 O O . ASN B 1 4 ? -24.078 -19.328 -13.773 1 63.5 4 ASN B O 1
ATOM 1248 N N . SER B 1 5 ? -24.578 -17.375 -14.25 1 85.81 5 SER B N 1
ATOM 1249 C CA . SER B 1 5 ? -23.359 -16.984 -14.93 1 85.81 5 SER B CA 1
ATOM 1250 C C . SER B 1 5 ? -22.141 -17.203 -14.031 1 85.81 5 SER B C 1
ATOM 1252 O O . SER B 1 5 ? -22.172 -16.906 -12.836 1 85.81 5 SER B O 1
ATOM 1254 N N . PRO B 1 6 ? -21.203 -18.094 -14.547 1 94.38 6 PRO B N 1
ATOM 1255 C CA . PRO B 1 6 ? -19.969 -18.281 -13.773 1 94.38 6 PRO B CA 1
ATOM 1256 C C . PRO B 1 6 ? -19.375 -16.969 -13.281 1 94.38 6 PRO B C 1
ATOM 1258 O O . PRO B 1 6 ? -19.609 -15.914 -13.883 1 94.38 6 PRO B O 1
ATOM 1261 N N . CYS B 1 7 ? -18.781 -17.016 -12.164 1 96.94 7 CYS B N 1
ATOM 1262 C CA . CYS B 1 7 ? -18.141 -15.812 -11.664 1 96.94 7 CYS B CA 1
ATOM 1263 C C . CYS B 1 7 ? -16.984 -15.391 -12.578 1 96.94 7 CYS B C 1
ATOM 1265 O O . CYS B 1 7 ? -16.625 -16.125 -13.492 1 96.94 7 CYS B O 1
ATOM 1267 N N . ALA B 1 8 ? -16.422 -14.25 -12.414 1 97.69 8 ALA B N 1
ATOM 1268 C CA . ALA B 1 8 ? -15.383 -13.688 -13.266 1 97.69 8 ALA B CA 1
ATOM 1269 C C . ALA B 1 8 ? -14.125 -14.547 -13.242 1 97.69 8 ALA B C 1
ATOM 1271 O O . ALA B 1 8 ? -13.453 -14.711 -14.258 1 97.69 8 ALA B O 1
ATOM 1272 N N . SER B 1 9 ? -13.836 -15.102 -12.055 1 97.94 9 SER B N 1
ATOM 1273 C CA . SER B 1 9 ? -12.664 -15.961 -11.914 1 97.94 9 SER B CA 1
ATOM 1274 C C . SER B 1 9 ? -12.805 -17.234 -12.742 1 97.94 9 SER B C 1
ATOM 1276 O O . SER B 1 9 ? -11.914 -17.562 -13.531 1 97.94 9 SER B O 1
ATOM 1278 N N . CYS B 1 10 ? -13.906 -17.844 -12.633 1 98 10 CYS B N 1
ATOM 1279 C CA . CYS B 1 10 ? -14.125 -19.109 -13.328 1 98 10 CYS B CA 1
ATOM 1280 C C . CYS B 1 10 ? -14.203 -18.891 -14.836 1 98 10 CYS B C 1
ATOM 1282 O O . CYS B 1 10 ? -13.75 -19.734 -15.609 1 98 10 CYS B O 1
ATOM 1284 N N . LYS B 1 11 ? -14.742 -17.812 -15.219 1 97 11 LYS B N 1
ATOM 1285 C CA . LYS B 1 11 ? -14.773 -17.469 -16.641 1 97 11 LYS B CA 1
ATOM 1286 C C . LYS B 1 11 ? -13.359 -17.281 -17.188 1 97 11 LYS B C 1
ATOM 1288 O O . LYS B 1 11 ? -13.016 -17.844 -18.234 1 97 11 LYS B O 1
ATOM 1293 N N . LEU B 1 12 ? -12.586 -16.5 -16.484 1 97.25 12 LEU B N 1
ATOM 1294 C CA . LEU B 1 12 ? -11.227 -16.188 -16.922 1 97.25 12 LEU B CA 1
ATOM 1295 C C . LEU B 1 12 ? -10.352 -17.438 -16.922 1 97.25 12 LEU B C 1
ATOM 1297 O O . LEU B 1 12 ? -9.531 -17.625 -17.812 1 97.25 12 LEU B O 1
ATOM 1301 N N . LEU B 1 13 ? -10.57 -18.234 -15.953 1 97.38 13 LEU B N 1
ATOM 1302 C CA . LEU B 1 13 ? -9.711 -19.406 -15.758 1 97.38 13 LEU B CA 1
ATOM 1303 C C . LEU B 1 13 ? -10.281 -20.625 -16.469 1 97.38 13 LEU B C 1
ATOM 1305 O O . LEU B 1 13 ? -9.711 -21.719 -16.391 1 97.38 13 LEU B O 1
ATOM 1309 N N . ARG B 1 14 ? -11.43 -20.422 -17.078 1 96.06 14 ARG B N 1
ATOM 1310 C CA . ARG B 1 14 ? -12.094 -21.484 -17.828 1 96.06 14 ARG B CA 1
ATOM 1311 C C . ARG B 1 14 ? -12.352 -22.703 -16.953 1 96.06 14 ARG B C 1
ATOM 1313 O O . ARG B 1 14 ? -12.023 -23.828 -17.328 1 96.06 14 ARG B O 1
ATOM 1320 N N . ARG B 1 15 ? -12.898 -22.453 -15.82 1 95 15 ARG B N 1
ATOM 1321 C CA . ARG B 1 15 ? -13.312 -23.484 -14.867 1 95 15 ARG B CA 1
ATOM 1322 C C . ARG B 1 15 ? -14.828 -23.469 -14.672 1 95 15 ARG B C 1
ATOM 1324 O O . ARG B 1 15 ? -15.492 -22.469 -14.984 1 95 15 ARG B O 1
ATOM 1331 N N . ARG B 1 16 ? -15.25 -24.609 -14.18 1 94.5 16 ARG B N 1
ATOM 1332 C CA . ARG B 1 16 ? -16.656 -24.688 -13.805 1 94.5 16 ARG B CA 1
ATOM 1333 C C . ARG B 1 16 ? -16.906 -24 -12.461 1 94.5 16 ARG B C 1
ATOM 1335 O O . ARG B 1 16 ? -16.281 -24.344 -11.461 1 94.5 16 ARG B O 1
ATOM 1342 N N . CYS B 1 17 ? -17.828 -23.125 -12.492 1 96.12 17 CYS B N 1
ATOM 1343 C CA . CYS B 1 17 ? -18.172 -22.391 -11.281 1 96.12 17 CYS B CA 1
ATOM 1344 C C . CYS B 1 17 ? -19.172 -23.156 -10.43 1 96.12 17 CYS B C 1
ATOM 1346 O O . CYS B 1 17 ? -20.312 -23.375 -10.859 1 96.12 17 CYS B O 1
ATOM 1348 N N . THR B 1 18 ? -18.812 -23.594 -9.258 1 95.38 18 THR B N 1
ATOM 1349 C CA . THR B 1 18 ? -19.672 -24.391 -8.383 1 95.38 18 THR B CA 1
ATOM 1350 C C . THR B 1 18 ? -20.219 -23.547 -7.238 1 95.38 18 THR B C 1
ATOM 1352 O O . THR B 1 18 ? -19.812 -22.391 -7.074 1 95.38 18 THR B O 1
ATOM 1355 N N . LYS B 1 19 ? -21.141 -24.078 -6.461 1 93.06 19 LYS B N 1
ATOM 1356 C CA . LYS B 1 19 ? -21.75 -23.391 -5.324 1 93.06 19 LYS B CA 1
ATOM 1357 C C . LYS B 1 19 ? -20.719 -23.078 -4.254 1 93.06 19 LYS B C 1
ATOM 1359 O O . LYS B 1 19 ? -20.875 -22.125 -3.486 1 93.06 19 LYS B O 1
ATOM 1364 N N . ASP B 1 20 ? -19.609 -23.734 -4.25 1 94.62 20 ASP B N 1
ATOM 1365 C CA . ASP B 1 20 ? -18.594 -23.594 -3.215 1 94.62 20 ASP B CA 1
ATOM 1366 C C . ASP B 1 20 ? -17.422 -22.734 -3.715 1 94.62 20 ASP B C 1
ATOM 1368 O O . ASP B 1 20 ? -16.391 -22.656 -3.053 1 94.62 20 ASP B O 1
ATOM 1372 N N . CYS B 1 21 ? -17.625 -22.125 -4.836 1 97.06 21 CYS B N 1
ATOM 1373 C CA . CYS B 1 21 ? -16.547 -21.312 -5.391 1 97.06 21 CYS B CA 1
ATOM 1374 C C . CYS B 1 21 ? -16.203 -20.156 -4.457 1 97.06 21 CYS B C 1
ATOM 1376 O O . CYS B 1 21 ? -17.047 -19.312 -4.164 1 97.06 21 CYS B O 1
ATOM 1378 N N . ILE B 1 22 ? -15 -20.078 -4.07 1 97.25 22 ILE B N 1
ATOM 1379 C CA . ILE B 1 22 ? -14.555 -19.109 -3.07 1 97.25 22 ILE B CA 1
ATOM 1380 C C . ILE B 1 22 ? -14.531 -17.719 -3.68 1 97.25 22 ILE B C 1
ATOM 1382 O O . ILE B 1 22 ? -14.539 -16.719 -2.957 1 97.25 22 ILE B O 1
ATOM 1386 N N . PHE B 1 23 ? -14.531 -17.641 -4.977 1 97.94 23 PHE B N 1
ATOM 1387 C CA . PHE B 1 23 ? -14.391 -16.359 -5.668 1 97.94 23 PHE B CA 1
ATOM 1388 C C . PHE B 1 23 ? -15.75 -15.766 -6.004 1 97.94 23 PHE B C 1
ATOM 1390 O O . PHE B 1 23 ? -15.898 -14.547 -6.117 1 97.94 23 PHE B O 1
ATOM 1397 N N . ALA B 1 24 ? -16.75 -16.578 -6.113 1 97.38 24 ALA B N 1
ATOM 1398 C CA . ALA B 1 24 ? -18.047 -16.203 -6.66 1 97.38 24 ALA B CA 1
ATOM 1399 C C . ALA B 1 24 ? -18.656 -15.039 -5.891 1 97.38 24 ALA B C 1
ATOM 1401 O O . ALA B 1 24 ? -19.172 -14.094 -6.492 1 97.38 24 ALA B O 1
ATOM 1402 N N . PRO B 1 25 ? -18.578 -14.984 -4.562 1 96.88 25 PRO B N 1
ATOM 1403 C CA . PRO B 1 25 ? -19.203 -13.883 -3.824 1 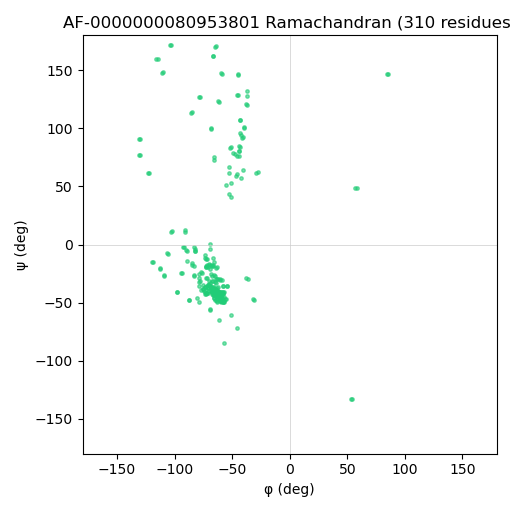96.88 25 PRO B CA 1
ATOM 1404 C C . PRO B 1 25 ? -18.484 -12.547 -4.035 1 96.88 25 PRO B C 1
ATOM 1406 O O . PRO B 1 25 ? -19.078 -11.492 -3.805 1 96.88 25 PRO B O 1
ATOM 1409 N N . TYR B 1 26 ? -17.266 -12.617 -4.527 1 97.94 26 TYR B N 1
ATOM 1410 C CA . TYR B 1 26 ? -16.453 -11.406 -4.445 1 97.94 26 TYR B CA 1
ATOM 1411 C C . TYR B 1 26 ? -16.047 -10.93 -5.836 1 97.94 26 TYR B C 1
ATOM 1413 O O . TYR B 1 26 ? -15.617 -9.781 -6.004 1 97.94 26 TYR B O 1
ATOM 1421 N N . PHE B 1 27 ? -16.203 -11.805 -6.789 1 98.06 27 PHE B N 1
ATOM 1422 C CA . PHE B 1 27 ? -15.836 -11.484 -8.164 1 98.06 27 PHE B CA 1
ATOM 1423 C C . PHE B 1 27 ? -16.969 -11.82 -9.125 1 98.06 27 PHE B C 1
ATOM 1425 O O . PHE B 1 27 ? -16.891 -12.805 -9.859 1 98.06 27 PHE B O 1
ATOM 1432 N N . PRO B 1 28 ? -17.922 -10.961 -9.117 1 95.88 28 PRO B N 1
ATOM 1433 C CA . PRO B 1 28 ? -19.078 -11.227 -9.977 1 95.88 28 PRO B CA 1
ATOM 1434 C C . PRO B 1 28 ? -18.734 -11.164 -11.461 1 95.88 28 PRO B C 1
ATOM 1436 O O . PRO B 1 28 ? -17.75 -10.523 -11.844 1 95.88 28 PRO B O 1
ATOM 1439 N N . SER B 1 29 ? -19.562 -11.719 -12.281 1 95 29 SER B N 1
ATOM 1440 C CA . SER B 1 29 ? -19.328 -11.859 -13.719 1 95 29 SER B CA 1
ATOM 1441 C C . SER B 1 29 ? -19.375 -10.508 -14.422 1 95 29 SER B C 1
ATOM 1443 O O . SER B 1 29 ? -18.766 -10.336 -15.484 1 95 29 SER B O 1
ATOM 1445 N N . ASP B 1 30 ? -19.953 -9.641 -13.836 1 94.75 30 ASP B N 1
ATOM 1446 C CA . ASP B 1 30 ? -20.141 -8.352 -14.484 1 94.75 30 ASP B CA 1
ATOM 1447 C C . ASP B 1 30 ? -18.953 -7.418 -14.18 1 94.75 30 ASP B C 1
ATOM 1449 O O . ASP B 1 30 ? -18.875 -6.324 -14.734 1 94.75 30 ASP B O 1
ATOM 1453 N N . GLU B 1 31 ? -18.031 -7.809 -13.344 1 95.19 31 GLU B N 1
ATOM 1454 C CA . GLU B 1 31 ? -16.812 -7.055 -13.055 1 95.19 31 GLU B CA 1
ATOM 1455 C C . GLU B 1 31 ? -15.562 -7.887 -13.352 1 95.19 31 GLU B C 1
ATOM 1457 O O . GLU B 1 31 ? -14.758 -8.148 -12.453 1 95.19 31 GLU B O 1
ATOM 1462 N N . PRO B 1 32 ? -15.422 -8.25 -14.562 1 96.56 32 PRO B N 1
ATOM 1463 C CA . PRO B 1 32 ? -14.328 -9.164 -14.906 1 96.56 32 PRO B CA 1
ATOM 1464 C C . PRO B 1 32 ? -12.953 -8.555 -14.648 1 96.56 32 PRO B C 1
ATOM 1466 O O . PRO B 1 32 ? -12 -9.273 -14.336 1 96.56 32 PRO B O 1
ATOM 1469 N N . GLN B 1 33 ? -12.812 -7.273 -14.75 1 97.44 33 GLN B N 1
ATOM 1470 C CA . GLN B 1 33 ? -11.516 -6.617 -14.594 1 97.44 33 GLN B CA 1
ATOM 1471 C C . GLN B 1 33 ? -11.016 -6.73 -13.156 1 97.44 33 GLN B C 1
ATOM 1473 O O . GLN B 1 33 ? -9.812 -6.809 -12.922 1 97.44 33 GLN B O 1
ATOM 1478 N N . LYS B 1 34 ? -11.977 -6.75 -12.297 1 97.75 34 LYS B N 1
ATOM 1479 C CA . LYS B 1 34 ? -11.633 -6.832 -10.883 1 97.75 34 LYS B CA 1
ATOM 1480 C C . LYS B 1 34 ? -10.789 -8.07 -10.594 1 97.75 34 LYS B C 1
ATOM 1482 O O . LYS B 1 34 ? -9.727 -7.977 -9.984 1 97.75 34 LYS B O 1
ATOM 1487 N N . PHE B 1 35 ? -11.242 -9.172 -11.062 1 98.31 35 PHE B N 1
ATOM 1488 C CA . PHE B 1 35 ? -10.484 -10.391 -10.836 1 98.31 35 PHE B CA 1
ATOM 1489 C C . PHE B 1 35 ? -9.227 -10.422 -11.695 1 98.31 35 PHE B C 1
ATOM 1491 O O . PHE B 1 35 ? -8.18 -10.898 -11.258 1 98.31 35 PHE B O 1
ATOM 1498 N N . ALA B 1 36 ? -9.289 -9.93 -12.883 1 98.5 36 ALA B N 1
ATOM 1499 C CA . ALA B 1 36 ? -8.156 -9.961 -13.797 1 98.5 36 ALA B CA 1
ATOM 1500 C C . ALA B 1 36 ? -6.949 -9.25 -13.203 1 98.5 36 ALA B C 1
ATOM 1502 O O . ALA B 1 36 ? -5.82 -9.734 -13.305 1 98.5 36 ALA B O 1
ATOM 1503 N N . ILE B 1 37 ? -7.195 -8.164 -12.594 1 98.25 37 ILE B N 1
ATOM 1504 C CA . ILE B 1 37 ? -6.102 -7.367 -12.039 1 98.25 37 ILE B CA 1
ATOM 1505 C C . ILE B 1 37 ? -5.504 -8.078 -10.828 1 98.25 37 ILE B C 1
ATOM 1507 O O . ILE B 1 37 ? -4.281 -8.109 -10.664 1 98.25 37 ILE B O 1
ATOM 1511 N N . VAL B 1 38 ? -6.352 -8.656 -10.023 1 98.62 38 VAL B N 1
ATOM 1512 C CA . VAL B 1 38 ? -5.902 -9.375 -8.836 1 98.62 38 VAL B CA 1
ATOM 1513 C C . VAL B 1 38 ? -5.133 -10.625 -9.242 1 98.62 38 VAL B C 1
ATOM 1515 O O . VAL B 1 38 ? -4.082 -10.93 -8.672 1 98.62 38 VAL B O 1
ATOM 1518 N N . HIS B 1 39 ? -5.605 -11.242 -10.25 1 98.31 39 HIS B N 1
ATOM 1519 C CA . HIS B 1 39 ? -4.957 -12.438 -10.773 1 98.31 39 HIS B CA 1
ATOM 1520 C C . HIS B 1 39 ? -3.576 -12.109 -11.336 1 98.31 39 HIS B C 1
ATOM 1522 O O . HIS B 1 39 ? -2.627 -12.875 -11.141 1 98.31 39 HIS B O 1
ATOM 1528 N N . LYS B 1 40 ? -3.52 -11.055 -12.039 1 97.5 40 LYS B N 1
ATOM 1529 C CA . LYS B 1 40 ? -2.266 -10.641 -12.664 1 97.5 40 LYS B CA 1
ATOM 1530 C C . LYS B 1 40 ? -1.172 -10.445 -11.617 1 97.5 40 LYS B C 1
ATOM 1532 O O . LYS B 1 40 ? -0.012 -10.789 -11.852 1 97.5 40 LYS B O 1
ATOM 1537 N N . VAL B 1 41 ? -1.531 -9.961 -10.469 1 98.44 41 VAL B N 1
ATOM 1538 C CA . VAL B 1 41 ? -0.538 -9.523 -9.492 1 98.44 41 VAL B CA 1
ATOM 1539 C C . VAL B 1 41 ? -0.306 -10.633 -8.469 1 98.44 41 VAL B C 1
ATOM 1541 O O . VAL B 1 41 ? 0.839 -10.953 -8.141 1 98.44 41 VAL B O 1
ATOM 1544 N N . PHE B 1 42 ? -1.367 -11.297 -8.047 1 98.44 42 PHE B N 1
ATOM 1545 C CA . PHE B 1 42 ? -1.244 -12.203 -6.906 1 98.44 42 PHE B CA 1
ATOM 1546 C C . PHE B 1 42 ? -1.36 -13.656 -7.355 1 98.44 42 PHE B C 1
ATOM 1548 O O . PHE B 1 42 ? -0.863 -14.562 -6.68 1 98.44 42 PHE B O 1
ATOM 1555 N N . GLY B 1 43 ? -2.062 -13.867 -8.438 1 97.62 43 GLY B N 1
ATOM 1556 C CA . GLY B 1 43 ? -2.359 -15.227 -8.852 1 97.62 43 GLY B CA 1
ATOM 1557 C C . GLY B 1 43 ? -3.592 -15.805 -8.18 1 97.62 43 GLY B C 1
ATOM 1558 O O . GLY B 1 43 ? -3.859 -15.508 -7.012 1 97.62 43 GLY B O 1
ATOM 1559 N N . ALA B 1 44 ? -4.273 -16.609 -8.898 1 97.25 44 ALA B N 1
ATOM 1560 C CA . ALA B 1 44 ? -5.535 -17.172 -8.422 1 97.25 44 ALA B CA 1
ATOM 1561 C C . ALA B 1 44 ? -5.312 -18.078 -7.215 1 97.25 44 ALA B C 1
ATOM 1563 O O . ALA B 1 44 ? -6.066 -18.016 -6.242 1 97.25 44 ALA B O 1
ATOM 1564 N N . SER B 1 45 ? -4.25 -18.875 -7.227 1 95.94 45 SER B N 1
ATOM 1565 C CA . SER B 1 45 ? -3.979 -19.812 -6.141 1 95.94 45 SER B CA 1
ATOM 1566 C C . SER B 1 45 ? -3.656 -19.078 -4.848 1 95.94 45 SER B C 1
ATOM 1568 O O . SER B 1 45 ? -4.168 -19.422 -3.781 1 95.94 45 SER B O 1
ATOM 1570 N N . ASN B 1 46 ? -2.887 -18.109 -4.961 1 97.19 46 ASN B N 1
ATOM 1571 C CA . ASN B 1 46 ? -2.51 -17.344 -3.775 1 97.19 46 ASN B CA 1
ATOM 1572 C C . ASN B 1 46 ? -3.701 -16.594 -3.191 1 97.19 46 ASN B C 1
ATOM 1574 O O . ASN B 1 46 ? -3.879 -16.562 -1.973 1 97.19 46 ASN B O 1
ATOM 1578 N N . VAL B 1 47 ? -4.512 -16.031 -4.074 1 98.19 47 VAL B N 1
ATOM 1579 C CA . VAL B 1 47 ? -5.691 -15.305 -3.617 1 98.19 47 VAL B CA 1
ATOM 1580 C C . VAL B 1 47 ? -6.648 -16.266 -2.912 1 98.19 47 VAL B C 1
ATOM 1582 O O . VAL B 1 47 ? -7.199 -15.938 -1.858 1 98.19 47 VAL B O 1
ATOM 1585 N N . SER B 1 48 ? -6.809 -17.406 -3.482 1 97.94 48 SER B N 1
ATOM 1586 C CA . SER B 1 48 ? -7.664 -18.422 -2.867 1 97.94 48 SER B CA 1
ATOM 1587 C C . SER B 1 48 ? -7.16 -18.797 -1.479 1 97.94 48 SER B C 1
ATOM 1589 O O . SER B 1 48 ? -7.945 -18.875 -0.529 1 97.94 48 SER B O 1
ATOM 1591 N N . LYS B 1 49 ? -5.875 -19.047 -1.411 1 97.81 49 LYS B N 1
ATOM 1592 C CA . LYS B 1 49 ? -5.27 -19.391 -0.129 1 97.81 49 LYS B CA 1
ATOM 1593 C C . LYS B 1 49 ? -5.469 -18.266 0.892 1 97.81 49 LYS B C 1
ATOM 1595 O O . LYS B 1 49 ? -5.828 -18.531 2.041 1 97.81 49 LYS B O 1
ATOM 1600 N N . MET B 1 50 ? -5.312 -17.062 0.475 1 97.75 50 MET B N 1
ATOM 1601 C CA . MET B 1 50 ? -5.457 -15.906 1.361 1 97.75 50 MET B CA 1
ATOM 1602 C C . MET B 1 50 ? -6.883 -15.797 1.885 1 97.75 50 MET B C 1
ATOM 1604 O O . MET B 1 50 ? -7.098 -15.539 3.07 1 97.75 50 MET B O 1
ATOM 1608 N N . LEU B 1 51 ? -7.824 -16.016 1.027 1 98.44 51 LEU B N 1
ATOM 1609 C CA . LEU B 1 51 ? -9.227 -15.906 1.421 1 98.44 51 LEU B CA 1
ATOM 1610 C C . LEU B 1 51 ? -9.617 -17.047 2.346 1 98.44 51 LEU B C 1
ATOM 1612 O O . LEU B 1 51 ? -10.367 -16.859 3.303 1 98.44 51 LEU B O 1
ATOM 1616 N N . GLN B 1 52 ? -9.031 -18.219 2.084 1 98.06 52 GLN B N 1
ATOM 1617 C CA . GLN B 1 52 ? -9.352 -19.391 2.877 1 98.06 52 GLN B CA 1
ATOM 1618 C C . GLN B 1 52 ? -8.836 -19.266 4.305 1 98.06 52 GLN B C 1
ATOM 1620 O O . GLN B 1 52 ? -9.391 -19.844 5.234 1 98.06 52 GLN B O 1
ATOM 1625 N N . GLU B 1 53 ? -7.848 -18.5 4.453 1 97.44 53 GLU B N 1
ATOM 1626 C CA . GLU B 1 53 ? -7.223 -18.328 5.762 1 97.44 53 GLU B CA 1
ATOM 1627 C C . GLU B 1 53 ? -7.973 -17.312 6.605 1 97.44 53 GLU B C 1
ATOM 1629 O O . GLU B 1 53 ? -7.719 -17.172 7.805 1 97.44 53 GLU B O 1
ATOM 1634 N N . LEU B 1 54 ? -8.969 -16.656 6.055 1 98.44 54 LEU B N 1
ATOM 1635 C CA . LEU B 1 54 ? -9.68 -15.578 6.738 1 98.44 54 LEU B CA 1
ATOM 1636 C C . LEU B 1 54 ? -11.094 -16.016 7.105 1 98.44 54 LEU B C 1
ATOM 1638 O O . LEU B 1 54 ? -11.719 -16.781 6.375 1 98.44 54 LEU B O 1
ATOM 1642 N N . PRO B 1 55 ? -11.578 -15.438 8.273 1 97.94 55 PRO B N 1
ATOM 1643 C CA . PRO B 1 55 ? -13.016 -15.578 8.492 1 97.94 55 PRO B CA 1
ATOM 1644 C C . PRO B 1 55 ? -13.852 -14.953 7.379 1 97.94 55 PRO B C 1
ATOM 1646 O O . PRO B 1 55 ? -13.445 -13.945 6.793 1 97.94 55 PRO B O 1
ATOM 1649 N N . VAL B 1 56 ? -15.023 -15.562 7.109 1 97.69 56 VAL B N 1
ATOM 1650 C CA . VAL B 1 56 ? -15.883 -15.172 5.996 1 97.69 56 VAL B CA 1
ATOM 1651 C C . VAL B 1 56 ? -16.203 -13.68 6.082 1 97.69 56 VAL B C 1
ATOM 1653 O O . VAL B 1 56 ? -16.266 -13 5.059 1 97.69 56 VAL B O 1
ATOM 1656 N N . GLN B 1 57 ? -16.359 -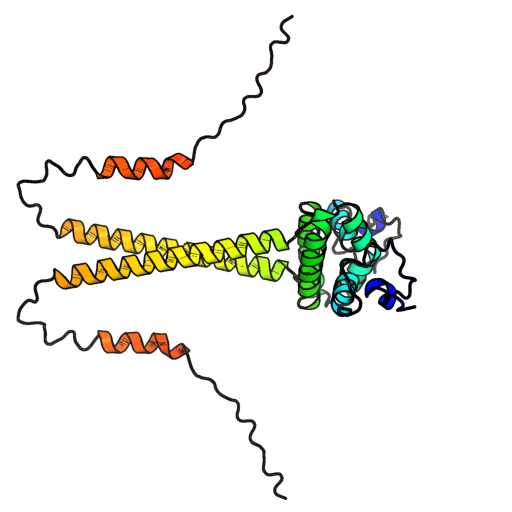13.133 7.312 1 98.12 57 GLN B N 1
ATOM 1657 C CA . GLN B 1 57 ? -16.812 -11.766 7.516 1 98.12 57 GLN B CA 1
ATOM 1658 C C . GLN B 1 57 ? -15.711 -10.766 7.137 1 98.12 57 GLN B C 1
ATOM 1660 O O . GLN B 1 57 ? -15.984 -9.578 6.969 1 98.12 57 GLN B O 1
ATOM 1665 N N . GLN B 1 58 ? -14.508 -11.258 6.949 1 98.62 58 GLN B N 1
ATOM 1666 C CA . GLN B 1 58 ? -13.391 -10.375 6.656 1 98.62 58 GLN B CA 1
ATOM 1667 C C . GLN B 1 58 ? -12.984 -10.461 5.191 1 98.62 58 GLN B C 1
ATOM 1669 O O . GLN B 1 58 ? -12.18 -9.656 4.711 1 98.62 58 GLN B O 1
ATOM 1674 N N . ARG B 1 59 ? -13.547 -11.391 4.477 1 98.75 59 ARG B N 1
ATOM 1675 C CA . ARG B 1 59 ? -13.078 -11.695 3.131 1 98.75 59 ARG B CA 1
ATOM 1676 C C . ARG B 1 59 ? -13.43 -10.578 2.156 1 98.75 59 ARG B C 1
ATOM 1678 O O . ARG B 1 59 ? -12.648 -10.266 1.256 1 98.75 59 ARG B O 1
ATOM 1685 N N . ALA B 1 60 ? -14.547 -9.977 2.359 1 98.38 60 ALA B N 1
ATOM 1686 C CA . ALA B 1 60 ? -14.938 -8.875 1.48 1 98.38 60 ALA B CA 1
ATOM 1687 C C . ALA B 1 60 ? -13.945 -7.715 1.582 1 98.38 60 ALA B C 1
ATOM 1689 O O . ALA B 1 60 ? -13.555 -7.137 0.567 1 98.38 60 ALA B O 1
ATOM 1690 N N . ASP B 1 61 ? -13.547 -7.387 2.799 1 98.56 61 ASP B N 1
ATOM 1691 C CA . ASP B 1 61 ? -12.562 -6.328 3.014 1 98.56 61 ASP B CA 1
ATOM 1692 C C . ASP B 1 61 ? -11.211 -6.703 2.414 1 98.56 61 ASP B C 1
ATOM 1694 O O . ASP B 1 61 ? -10.539 -5.859 1.814 1 98.56 61 ASP B O 1
ATOM 1698 N N . ALA B 1 62 ? -10.852 -7.883 2.568 1 98.88 62 ALA B N 1
ATOM 1699 C CA . ALA B 1 62 ? -9.578 -8.352 2.029 1 98.88 62 ALA B CA 1
ATOM 1700 C C . ALA B 1 62 ? -9.562 -8.266 0.507 1 98.88 62 ALA B C 1
ATOM 1702 O O . ALA B 1 62 ? -8.578 -7.812 -0.084 1 98.88 62 ALA B O 1
ATOM 1703 N N . VAL B 1 63 ? -10.664 -8.648 -0.127 1 98.81 63 VAL B N 1
ATOM 1704 C CA . VAL B 1 63 ? -10.75 -8.594 -1.583 1 98.81 63 VAL B CA 1
ATOM 1705 C C . VAL B 1 63 ? -10.641 -7.141 -2.049 1 98.81 63 VAL B C 1
ATOM 1707 O O . VAL B 1 63 ? -9.93 -6.848 -3.014 1 98.81 63 VAL B O 1
ATOM 1710 N N . SER B 1 64 ? -11.266 -6.273 -1.318 1 98.75 64 SER B N 1
ATOM 1711 C CA . SER B 1 64 ? -11.211 -4.855 -1.672 1 98.75 64 SER B CA 1
ATOM 1712 C C . SER B 1 64 ? -9.781 -4.324 -1.569 1 98.75 64 SER B C 1
ATOM 1714 O O . SER B 1 64 ? -9.328 -3.572 -2.438 1 98.75 64 SER B O 1
ATOM 1716 N N . SER B 1 65 ? -9.117 -4.688 -0.54 1 98.88 65 SER B N 1
ATOM 1717 C CA . SER B 1 65 ? -7.738 -4.238 -0.367 1 98.88 65 SER B CA 1
ATOM 1718 C C . SER B 1 65 ? -6.816 -4.867 -1.41 1 98.88 65 SER B C 1
ATOM 1720 O O . SER B 1 65 ? -5.922 -4.203 -1.934 1 98.88 65 SER B O 1
ATOM 1722 N N . LEU B 1 66 ? -7.082 -6.113 -1.734 1 98.81 66 LEU B N 1
ATOM 1723 C CA . LEU B 1 66 ? -6.297 -6.785 -2.764 1 98.81 66 LEU B CA 1
ATOM 1724 C C . LEU B 1 66 ? -6.477 -6.102 -4.117 1 98.81 66 LEU B C 1
ATOM 1726 O O . LEU B 1 66 ? -5.5 -5.895 -4.844 1 98.81 66 LEU B O 1
ATOM 1730 N N . VAL B 1 67 ? -7.688 -5.789 -4.41 1 98.81 67 VAL B N 1
ATOM 1731 C CA . VAL B 1 67 ? -7.984 -5.113 -5.668 1 98.81 67 VAL B CA 1
ATOM 1732 C C . VAL B 1 67 ? -7.266 -3.766 -5.715 1 98.81 67 VAL B C 1
ATOM 1734 O O . VAL B 1 67 ? -6.672 -3.406 -6.734 1 98.81 67 VAL B O 1
ATOM 1737 N N . TYR B 1 68 ? -7.289 -3.021 -4.633 1 98.88 68 TYR B N 1
ATOM 1738 C CA . TYR B 1 68 ? -6.613 -1.732 -4.547 1 98.88 68 TYR B CA 1
ATOM 1739 C C . TYR B 1 68 ? -5.113 -1.887 -4.773 1 98.88 68 TYR B C 1
ATOM 1741 O O . TYR B 1 68 ? -4.523 -1.166 -5.582 1 98.88 68 TYR B O 1
ATOM 1749 N N . GLU B 1 69 ? -4.551 -2.822 -4.082 1 98.81 69 GLU B N 1
ATOM 1750 C CA . GLU B 1 69 ? -3.111 -3.057 -4.168 1 98.81 69 GLU B CA 1
ATOM 1751 C C . GLU B 1 69 ? -2.711 -3.529 -5.562 1 98.81 69 GLU B C 1
ATOM 1753 O O . GLU B 1 69 ? -1.702 -3.078 -6.109 1 98.81 69 GLU B O 1
ATOM 1758 N N . ALA B 1 70 ? -3.512 -4.406 -6.07 1 98.81 70 ALA B N 1
ATOM 1759 C CA . ALA B 1 70 ? -3.219 -4.902 -7.41 1 98.81 70 ALA B CA 1
ATOM 1760 C C . ALA B 1 70 ? -3.299 -3.777 -8.438 1 98.81 70 ALA B C 1
ATOM 1762 O O . ALA B 1 70 ? -2.443 -3.674 -9.328 1 98.81 70 ALA B O 1
ATOM 1763 N N . SER B 1 71 ? -4.309 -2.988 -8.297 1 98.69 71 SER B N 1
ATOM 1764 C CA . SER B 1 71 ? -4.477 -1.858 -9.203 1 98.69 71 SER B CA 1
ATOM 1765 C C . SER B 1 71 ? -3.293 -0.9 -9.117 1 98.69 71 SER B C 1
ATOM 1767 O O . SER B 1 71 ? -2.822 -0.394 -10.141 1 98.69 71 SER B O 1
ATOM 1769 N N . ALA B 1 72 ? -2.814 -0.644 -7.941 1 98.75 72 ALA B N 1
ATOM 1770 C CA . ALA B 1 72 ? -1.662 0.233 -7.746 1 98.75 72 ALA B CA 1
ATOM 1771 C C . ALA B 1 72 ? -0.417 -0.337 -8.422 1 98.75 72 ALA B C 1
ATOM 1773 O O . ALA B 1 72 ? 0.356 0.4 -9.031 1 98.75 72 ALA B O 1
ATOM 1774 N N . ARG B 1 73 ? -0.267 -1.613 -8.328 1 98.44 73 ARG B N 1
ATOM 1775 C CA . ARG B 1 73 ? 0.907 -2.266 -8.898 1 98.44 73 ARG B CA 1
ATOM 1776 C C . ARG B 1 73 ? 0.851 -2.258 -10.422 1 98.44 73 ARG B C 1
ATOM 1778 O O . ARG B 1 73 ? 1.881 -2.123 -11.086 1 98.44 73 ARG B O 1
ATOM 1785 N N . VAL B 1 74 ? -0.344 -2.434 -10.945 1 98.25 74 VAL B N 1
ATOM 1786 C CA . VAL B 1 74 ? -0.507 -2.389 -12.398 1 98.25 74 VAL B CA 1
ATOM 1787 C C . VAL B 1 74 ? -0.221 -0.977 -12.906 1 98.25 74 VAL B C 1
ATOM 1789 O O . VAL B 1 74 ? 0.388 -0.803 -13.961 1 98.25 74 VAL B O 1
ATOM 1792 N N . ARG B 1 75 ? -0.583 0.033 -12.172 1 98.06 75 ARG B N 1
ATOM 1793 C CA . ARG B 1 75 ? -0.377 1.427 -12.547 1 98.06 75 ARG B CA 1
ATOM 1794 C C . ARG B 1 75 ? 1.084 1.83 -12.375 1 98.06 75 ARG B C 1
ATOM 1796 O O . ARG B 1 75 ? 1.637 2.553 -13.211 1 98.06 75 ARG B O 1
ATOM 1803 N N . ASP B 1 76 ? 1.682 1.349 -11.352 1 98.62 76 ASP B N 1
ATOM 1804 C CA . ASP B 1 76 ? 3.082 1.604 -11.023 1 98.62 76 ASP B CA 1
ATOM 1805 C C . ASP B 1 76 ? 3.82 0.302 -10.719 1 98.62 76 ASP B C 1
ATOM 1807 O O . ASP B 1 76 ? 3.949 -0.085 -9.555 1 98.62 76 ASP B O 1
ATOM 1811 N N . PRO B 1 77 ? 4.383 -0.295 -11.656 1 98.38 77 PRO B N 1
ATOM 1812 C CA . PRO B 1 77 ? 4.977 -1.623 -11.492 1 98.38 77 PRO B CA 1
ATOM 1813 C C . PRO B 1 77 ? 6.203 -1.61 -10.586 1 98.38 77 PRO B C 1
ATOM 1815 O O . PRO B 1 77 ? 6.625 -2.66 -10.094 1 98.38 77 PRO B O 1
ATOM 1818 N N . VAL B 1 78 ? 6.758 -0.454 -10.406 1 98.88 78 VAL B N 1
ATOM 1819 C CA . VAL B 1 78 ? 7.98 -0.377 -9.617 1 98.88 78 VAL B CA 1
ATOM 1820 C C . VAL B 1 78 ? 7.629 -0.229 -8.133 1 98.88 78 VAL B C 1
ATOM 1822 O O . VAL B 1 78 ? 8.125 -0.983 -7.297 1 98.88 78 VAL B O 1
ATOM 1825 N N . TYR B 1 79 ? 6.738 0.654 -7.789 1 98.75 79 TYR B N 1
ATOM 1826 C CA . TYR B 1 79 ? 6.578 0.997 -6.383 1 98.75 79 TYR B CA 1
ATOM 1827 C C . TYR B 1 79 ? 5.23 0.527 -5.855 1 98.75 79 TYR B C 1
ATOM 1829 O O . TYR B 1 79 ? 5.039 0.396 -4.641 1 98.75 79 TYR B O 1
ATOM 1837 N N . GLY B 1 80 ? 4.242 0.291 -6.688 1 98.5 80 GLY B N 1
ATOM 1838 C CA . GLY B 1 80 ? 2.928 -0.103 -6.207 1 98.5 80 GLY B CA 1
ATOM 1839 C C . GLY B 1 80 ? 2.355 0.854 -5.18 1 98.5 80 GLY B C 1
ATOM 1840 O O . GLY B 1 80 ? 2.393 2.072 -5.371 1 98.5 80 GLY B O 1
ATOM 1841 N N . CYS B 1 81 ? 1.858 0.267 -4.121 1 98.62 81 CYS B N 1
ATOM 1842 C CA . CYS B 1 81 ? 1.242 1.057 -3.061 1 98.62 81 CYS B CA 1
ATOM 1843 C C . CYS B 1 81 ? 2.295 1.818 -2.264 1 98.62 81 CYS B C 1
ATOM 1845 O O . CYS B 1 81 ? 1.975 2.777 -1.562 1 98.62 81 CYS B O 1
ATOM 1847 N N . VAL B 1 82 ? 3.479 1.38 -2.365 1 98.81 82 VAL B N 1
ATOM 1848 C CA . VAL B 1 82 ? 4.551 2.012 -1.604 1 98.81 82 VAL B CA 1
ATOM 1849 C C . VAL B 1 82 ? 4.738 3.453 -2.076 1 98.81 82 VAL B C 1
ATOM 1851 O O . VAL B 1 82 ? 5.074 4.336 -1.279 1 98.81 82 VAL B O 1
ATOM 1854 N N . GLY B 1 83 ? 4.492 3.65 -3.371 1 98.44 83 GLY B N 1
ATOM 1855 C CA . GLY B 1 83 ? 4.527 5.012 -3.879 1 98.44 83 GLY B CA 1
ATOM 1856 C C . GLY B 1 83 ? 3.543 5.934 -3.186 1 98.44 83 GLY B C 1
ATOM 1857 O O . GLY B 1 83 ? 3.895 7.047 -2.797 1 98.44 83 GLY B O 1
ATOM 1858 N N . ALA B 1 84 ? 2.375 5.508 -3.027 1 98.38 84 ALA B N 1
ATOM 1859 C CA . ALA B 1 84 ? 1.342 6.281 -2.34 1 98.38 84 ALA B CA 1
ATOM 1860 C C . ALA B 1 84 ? 1.698 6.484 -0.87 1 98.38 84 ALA B C 1
ATOM 1862 O O . ALA B 1 84 ? 1.51 7.578 -0.326 1 98.38 84 ALA B O 1
ATOM 1863 N N . ILE B 1 85 ? 2.156 5.453 -0.288 1 98.81 85 ILE B N 1
ATOM 1864 C CA . ILE B 1 85 ? 2.535 5.523 1.119 1 98.81 85 ILE B CA 1
ATOM 1865 C C . ILE B 1 85 ? 3.629 6.57 1.307 1 98.81 85 ILE B C 1
ATOM 1867 O O . ILE B 1 85 ? 3.533 7.426 2.189 1 98.81 85 ILE B O 1
ATOM 1871 N N . SER B 1 86 ? 4.602 6.465 0.473 1 98.88 86 SER B N 1
ATOM 1872 C CA . SER B 1 86 ? 5.688 7.438 0.533 1 98.88 86 SER B CA 1
ATOM 1873 C C . SER B 1 86 ? 5.164 8.859 0.354 1 98.88 86 SER B C 1
ATOM 1875 O O . SER B 1 86 ? 5.566 9.766 1.084 1 98.88 86 SER B O 1
ATOM 1877 N N . TYR B 1 87 ? 4.387 9.07 -0.619 1 98.75 87 TYR B N 1
ATOM 1878 C CA . TYR B 1 87 ? 3.807 10.383 -0.878 1 98.75 87 TYR B CA 1
ATOM 1879 C C . TYR B 1 87 ? 3.055 10.898 0.344 1 98.75 87 TYR B C 1
ATOM 1881 O O . TYR B 1 87 ? 3.246 12.039 0.76 1 98.75 87 TYR B O 1
ATOM 1889 N N . LEU B 1 88 ? 2.236 10.094 0.94 1 98.88 88 LEU B N 1
ATOM 1890 C CA . LEU B 1 88 ? 1.431 10.469 2.1 1 98.88 88 LEU B CA 1
ATOM 1891 C C . LEU B 1 88 ? 2.316 10.766 3.305 1 98.88 88 LEU B C 1
ATOM 1893 O O . LEU B 1 88 ? 2.061 11.711 4.051 1 98.88 88 LEU B O 1
ATOM 1897 N N . GLN B 1 89 ? 3.307 9.93 3.48 1 98.81 89 GLN B N 1
ATOM 1898 C CA . GLN B 1 89 ? 4.254 10.172 4.566 1 98.81 89 GLN B CA 1
ATOM 1899 C C . GLN B 1 89 ? 4.922 11.531 4.418 1 98.81 89 GLN B C 1
ATOM 1901 O O . GLN B 1 89 ? 5.098 12.25 5.402 1 98.81 89 GLN B O 1
ATOM 1906 N N . ASN B 1 90 ? 5.289 11.859 3.24 1 98.88 90 ASN B N 1
ATOM 1907 C CA . ASN B 1 90 ? 5.879 13.164 2.986 1 98.88 90 ASN B CA 1
ATOM 1908 C C . ASN B 1 90 ? 4.887 14.289 3.256 1 98.88 90 ASN B C 1
ATOM 1910 O O . ASN B 1 90 ? 5.258 15.336 3.793 1 98.88 90 ASN B O 1
ATOM 1914 N N . GLN B 1 91 ? 3.697 14.078 2.9 1 98.81 91 GLN B N 1
ATOM 1915 C CA . GLN B 1 91 ? 2.654 15.062 3.162 1 98.81 91 GLN B CA 1
ATOM 1916 C C . GLN B 1 91 ? 2.465 15.273 4.66 1 98.81 91 GLN B C 1
ATOM 1918 O O . GLN B 1 91 ? 2.311 16.406 5.117 1 98.81 91 GLN B O 1
ATOM 1923 N N . VAL B 1 92 ? 2.469 14.281 5.41 1 98.94 92 VAL B N 1
ATOM 1924 C CA . VAL B 1 92 ? 2.334 14.367 6.859 1 98.94 92 VAL B CA 1
ATOM 1925 C C . VAL B 1 92 ? 3.488 15.18 7.438 1 98.94 92 VAL B C 1
ATOM 1927 O O . VAL B 1 92 ? 3.271 16.094 8.242 1 98.94 92 VAL B O 1
ATOM 1930 N N . ALA B 1 93 ? 4.637 14.836 6.965 1 98.94 93 ALA B N 1
ATOM 1931 C CA . ALA B 1 93 ? 5.812 15.562 7.449 1 98.94 93 ALA B CA 1
ATOM 1932 C C . ALA B 1 93 ? 5.711 17.047 7.133 1 98.94 93 ALA B C 1
ATOM 1934 O O . ALA B 1 93 ? 5.973 17.891 7.992 1 98.94 93 ALA B O 1
ATOM 1935 N N . ASP B 1 94 ? 5.371 17.359 5.977 1 98.81 94 ASP B N 1
ATOM 1936 C CA . ASP B 1 94 ? 5.234 18.75 5.543 1 98.81 94 ASP B CA 1
ATOM 1937 C C . ASP B 1 94 ? 4.184 19.484 6.371 1 98.81 94 ASP B C 1
ATOM 1939 O O . ASP B 1 94 ? 4.41 20.609 6.812 1 98.81 94 ASP B O 1
ATOM 1943 N N . LEU B 1 95 ? 3.068 18.828 6.539 1 98.88 95 LEU B N 1
ATOM 1944 C CA . LEU B 1 95 ? 1.975 19.438 7.285 1 98.88 95 LEU B CA 1
ATOM 1945 C C . LEU B 1 95 ? 2.352 19.625 8.75 1 98.88 95 LEU B C 1
ATOM 1947 O O . LEU B 1 95 ? 1.997 20.625 9.367 1 98.88 95 LEU B O 1
ATOM 1951 N N . GLN B 1 96 ? 3.049 18.656 9.234 1 98.75 96 GLN B N 1
ATOM 1952 C CA . GLN B 1 96 ? 3.539 18.797 10.602 1 98.75 96 GLN B CA 1
ATOM 1953 C C . GLN B 1 96 ? 4.469 20 10.742 1 98.75 96 GLN B C 1
ATOM 1955 O O . GLN B 1 96 ? 4.41 20.719 11.734 1 98.75 96 GLN B O 1
ATOM 1960 N N . MET B 1 97 ? 5.285 20.203 9.82 1 98.81 97 MET B N 1
ATOM 1961 C CA . MET B 1 97 ? 6.199 21.344 9.844 1 98.81 97 MET B CA 1
ATOM 1962 C C . MET B 1 97 ? 5.43 22.656 9.75 1 98.81 97 MET B C 1
ATOM 1964 O O . MET B 1 97 ? 5.715 23.594 10.492 1 98.81 97 MET B O 1
ATOM 1968 N N . GLN B 1 98 ? 4.559 22.688 8.891 1 98.25 98 GLN B N 1
ATOM 1969 C CA . GLN B 1 98 ? 3.746 23.891 8.734 1 98.25 98 GLN B CA 1
ATOM 1970 C C . GLN B 1 98 ? 2.965 24.203 10.008 1 98.25 98 GLN B C 1
ATOM 1972 O O . GLN B 1 98 ? 2.84 25.359 10.398 1 98.25 98 GLN B O 1
ATOM 1977 N N . LEU B 1 99 ? 2.42 23.172 10.609 1 98.56 99 LEU B N 1
ATOM 1978 C CA . LEU B 1 99 ? 1.692 23.344 11.859 1 98.56 99 LEU B CA 1
ATOM 1979 C C . LEU B 1 99 ? 2.617 23.859 12.961 1 98.56 99 LEU B C 1
ATOM 1981 O O . LEU B 1 99 ? 2.232 24.734 13.742 1 98.56 99 LEU B O 1
ATOM 1985 N N . ALA B 1 100 ? 3.77 23.328 13 1 98.12 100 ALA B N 1
ATOM 1986 C CA . ALA B 1 100 ? 4.754 23.797 13.969 1 98.12 100 ALA B CA 1
ATOM 1987 C C . ALA B 1 100 ? 5.059 25.281 13.781 1 98.12 100 ALA B C 1
ATOM 1989 O O . ALA B 1 100 ? 5.133 26.031 14.75 1 98.12 100 ALA B O 1
ATOM 1990 N N . VAL B 1 101 ? 5.246 25.656 12.586 1 98.12 101 VAL B N 1
ATOM 1991 C CA . VAL B 1 101 ? 5.527 27.062 12.266 1 98.12 101 VAL B CA 1
ATOM 1992 C C . VAL B 1 101 ? 4.336 27.922 12.656 1 98.12 101 VAL B C 1
ATOM 1994 O O . VAL B 1 101 ? 4.508 28.984 13.258 1 98.12 101 VAL B O 1
ATOM 1997 N N . ALA B 1 102 ? 3.15 27.453 12.328 1 97.81 102 ALA B N 1
ATOM 1998 C CA . ALA B 1 102 ? 1.941 28.188 12.664 1 97.81 102 ALA B CA 1
ATOM 1999 C C . ALA B 1 102 ? 1.788 28.344 14.18 1 97.81 102 ALA B C 1
ATOM 2001 O O . ALA B 1 102 ? 1.427 29.406 14.672 1 97.81 102 ALA B O 1
ATOM 2002 N N . GLN B 1 103 ? 2.078 27.344 14.875 1 96.75 103 GLN B N 1
ATOM 2003 C CA . GLN B 1 103 ? 1.996 27.375 16.328 1 96.75 103 GLN B CA 1
ATOM 2004 C C . GLN B 1 103 ? 3.031 28.328 16.922 1 96.75 103 GLN B C 1
ATOM 2006 O O . GLN B 1 103 ? 2.736 29.062 17.875 1 96.75 103 GLN B O 1
ATOM 2011 N N . ALA B 1 104 ? 4.184 28.266 16.344 1 96.81 104 ALA B N 1
ATOM 2012 C CA . ALA B 1 104 ? 5.223 29.203 16.781 1 96.81 104 ALA B CA 1
ATOM 2013 C C . ALA B 1 104 ? 4.812 30.641 16.531 1 96.81 104 ALA B C 1
ATOM 2015 O O . ALA B 1 104 ? 5.051 31.516 17.375 1 96.81 104 ALA B O 1
ATOM 2016 N N . GLU B 1 105 ? 4.254 30.875 15.422 1 94.12 105 GLU B N 1
ATOM 2017 C CA . GLU B 1 105 ? 3.777 32.188 15.07 1 94.12 105 GLU B CA 1
ATOM 2018 C C . GLU B 1 105 ? 2.711 32.688 16.047 1 94.12 105 GLU B C 1
ATOM 2020 O O . GLU B 1 105 ? 2.723 33.844 16.469 1 94.12 105 GLU B O 1
ATOM 2025 N N . ILE B 1 106 ? 1.762 31.875 16.406 1 93.5 106 ILE B N 1
ATOM 2026 C CA . ILE B 1 106 ? 0.706 32.219 17.344 1 93.5 106 ILE B CA 1
ATOM 2027 C C . ILE B 1 106 ? 1.323 32.594 18.688 1 93.5 106 ILE B C 1
ATOM 2029 O O . ILE B 1 106 ? 0.945 33.594 19.297 1 93.5 106 ILE B O 1
ATOM 2033 N N . LEU B 1 107 ? 2.266 31.828 19.094 1 91.06 107 LEU B N 1
ATOM 2034 C CA . LEU B 1 107 ? 2.945 32.094 20.359 1 91.06 107 LEU B CA 1
ATOM 2035 C C . LEU B 1 107 ? 3.67 33.438 20.297 1 91.06 107 LEU B C 1
ATOM 2037 O O . LEU B 1 107 ? 3.635 34.219 21.266 1 91.06 107 LEU B O 1
ATOM 2041 N N . CYS B 1 108 ? 4.348 33.781 19.25 1 90.38 108 CYS B N 1
ATOM 2042 C CA . CYS B 1 108 ? 5.09 35 19.078 1 90.38 108 CYS B CA 1
ATOM 2043 C C . CYS B 1 108 ? 4.148 36.219 19.125 1 90.38 108 CYS B C 1
ATOM 2045 O O . CYS B 1 108 ? 4.449 37.219 19.766 1 90.38 108 CYS B O 1
ATOM 2047 N N . ILE B 1 109 ? 3.008 36.125 18.516 1 88.25 109 ILE B N 1
ATOM 2048 C CA . ILE B 1 109 ? 2.033 37.219 18.484 1 88.25 109 ILE B CA 1
ATOM 2049 C C . ILE B 1 109 ? 1.462 37.438 19.875 1 88.25 109 ILE B C 1
ATOM 2051 O O . ILE B 1 109 ? 1.309 38.594 20.328 1 88.25 109 ILE B O 1
ATOM 2055 N N . GLN B 1 110 ? 1.2 36.344 20.578 1 85 110 GLN B N 1
ATOM 2056 C CA . GLN B 1 110 ? 0.662 36.406 21.938 1 85 110 GLN B CA 1
ATOM 2057 C C . GLN B 1 110 ? 1.658 37.062 22.891 1 85 110 GLN B C 1
ATOM 2059 O O . GLN B 1 110 ? 1.271 37.844 23.75 1 85 110 GLN B O 1
ATOM 2064 N N . MET B 1 111 ? 2.877 36.781 22.75 1 86.88 111 MET B N 1
ATOM 2065 C CA . MET B 1 111 ? 3.928 37.312 23.609 1 86.88 111 MET B CA 1
ATOM 2066 C C . MET B 1 111 ? 4.098 38.812 23.359 1 86.88 111 MET B C 1
ATOM 2068 O O . MET B 1 111 ? 4.324 39.594 24.297 1 86.88 111 MET B O 1
ATOM 2072 N N . GLU B 1 112 ? 3.926 39.344 22.234 1 80.88 112 GLU B N 1
ATOM 2073 C CA . GLU B 1 112 ? 4.035 40.75 21.844 1 80.88 112 GLU B CA 1
ATOM 2074 C C . GLU B 1 112 ? 2.84 41.562 22.359 1 80.88 112 GLU B C 1
ATOM 2076 O O . GLU B 1 112 ? 2.982 42.719 22.734 1 80.88 112 GLU B O 1
ATOM 2081 N N . ASN B 1 113 ? 1.663 41.094 22.406 1 75.69 113 ASN B N 1
ATOM 2082 C CA . ASN B 1 113 ? 0.452 41.75 22.859 1 75.69 113 ASN B CA 1
ATOM 2083 C C . ASN B 1 113 ? 0.382 41.812 24.391 1 75.69 113 ASN B C 1
ATOM 2085 O O . ASN B 1 113 ? -0.219 42.719 24.953 1 75.69 113 ASN B O 1
ATOM 2089 N N . GLU B 1 114 ? 0.768 40.844 25.1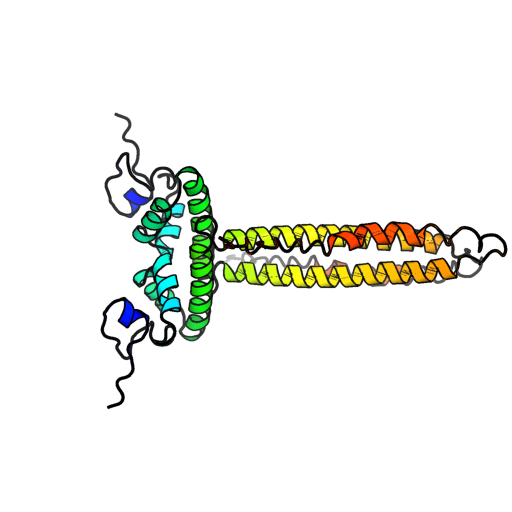41 1 67.06 114 GLU B N 1
ATOM 2090 C CA . GLU B 1 114 ? 0.833 40.906 26.594 1 67.06 114 GLU B CA 1
ATOM 2091 C C . GLU B 1 114 ? 1.786 42 27.062 1 67.06 114 GLU B C 1
ATOM 2093 O O . GLU B 1 114 ? 1.558 42.625 28.109 1 67.06 114 GLU B O 1
ATOM 2098 N N . SER B 1 115 ? 2.799 42.375 26.391 1 60.16 115 SER B N 1
ATOM 2099 C CA . SER B 1 115 ? 3.691 43.469 26.734 1 60.16 115 SER B CA 1
ATOM 2100 C C . SER B 1 115 ? 3.051 44.812 26.422 1 60.16 115 SER B C 1
ATOM 2102 O O . SER B 1 115 ? 3.387 45.844 27.031 1 60.16 115 SER B O 1
ATOM 2104 N N . LEU B 1 116 ? 2.121 45.031 25.562 1 50.97 116 LEU B N 1
ATOM 2105 C CA . LEU B 1 116 ? 1.429 46.25 25.25 1 50.97 116 LEU B CA 1
ATOM 2106 C C . LEU B 1 116 ? 0.254 46.5 26.188 1 50.97 116 LEU B C 1
ATOM 2108 O O . LEU B 1 116 ? -0.394 47.531 26.156 1 50.97 116 LEU B O 1
ATOM 2112 N N . ILE B 1 117 ? -0.26 45.594 26.891 1 48.84 117 ILE B N 1
ATOM 2113 C CA . ILE B 1 117 ? -1.238 45.875 27.938 1 48.84 117 ILE B CA 1
ATOM 2114 C C . ILE B 1 117 ? -0.572 46.625 29.094 1 48.84 117 ILE B C 1
ATOM 2116 O O . ILE B 1 117 ? 0.395 46.125 29.688 1 48.84 117 ILE B O 1
ATOM 2120 N N . PRO B 1 118 ? -0.715 47.875 29.172 1 47.47 118 PRO B N 1
ATOM 2121 C CA . PRO B 1 118 ? -0.187 48.688 30.281 1 47.47 118 PRO B CA 1
ATOM 2122 C C . PRO B 1 118 ? -0.345 48 31.641 1 47.47 118 PRO B C 1
ATOM 2124 O O . PRO B 1 118 ? -1.394 47.406 31.922 1 47.47 118 PRO B O 1
ATOM 2127 N N . LEU B 1 119 ? 0.749 47.344 32.219 1 41 119 LEU B N 1
ATOM 2128 C CA . LEU B 1 119 ? 0.736 47.031 33.656 1 41 119 LEU B CA 1
ATOM 2129 C C . LEU B 1 119 ? -0.111 48.062 34.406 1 41 119 LEU B C 1
ATOM 2131 O O . LEU B 1 119 ? 0.3 49.219 34.594 1 41 119 LEU B O 1
ATOM 2135 N N . SER B 1 120 ? -1.301 48.219 34.188 1 39.94 120 SER B N 1
ATOM 2136 C CA . SER B 1 120 ? -1.956 49 35.219 1 39.94 120 SER B CA 1
ATOM 2137 C C . SER B 1 120 ? -1.539 48.5 36.625 1 39.94 120 SER B C 1
ATOM 2139 O O . SER B 1 120 ? -1.181 47.344 36.781 1 39.94 120 SER B O 1
ATOM 2141 N N . GLU B 1 121 ? -1.063 49.375 37.625 1 40.72 121 GLU B N 1
ATOM 2142 C CA . GLU B 1 121 ? -0.697 49.25 39.031 1 40.72 121 GLU B CA 1
ATOM 2143 C C . GLU B 1 121 ? -1.531 48.156 39.719 1 40.72 121 GLU B C 1
ATOM 2145 O O . GLU B 1 121 ? -1.064 47.5 40.656 1 40.72 121 GLU B O 1
ATOM 2150 N N . THR B 1 122 ? -2.893 48.062 39.594 1 39.84 122 THR B N 1
ATOM 2151 C CA . THR B 1 122 ? -3.684 47.312 40.562 1 39.84 122 THR B CA 1
ATOM 2152 C C . THR B 1 122 ? -3.621 45.812 40.312 1 39.84 122 THR B C 1
ATOM 2154 O O . THR B 1 122 ? -3.711 45 41.219 1 39.84 122 THR B O 1
ATOM 2157 N N . ASP B 1 123 ? -3.834 45.188 39.094 1 39.41 123 ASP B N 1
ATOM 2158 C CA . ASP B 1 123 ? -4.223 43.781 39.031 1 39.41 123 ASP B CA 1
ATOM 2159 C C . ASP B 1 123 ? -2.998 42.875 38.938 1 39.41 123 ASP B C 1
ATOM 2161 O O . ASP B 1 123 ? -3.105 41.719 38.562 1 39.41 123 ASP B O 1
ATOM 2165 N N . LEU B 1 124 ? -1.725 43.125 39.125 1 35.25 124 LEU B N 1
ATOM 2166 C CA . LEU B 1 124 ? -0.63 42.219 39.438 1 35.25 124 LEU B CA 1
ATOM 2167 C C . LEU B 1 124 ? -1.102 41.094 40.375 1 35.25 124 LEU B C 1
ATOM 2169 O O . LEU B 1 124 ? -0.399 40.094 40.562 1 35.25 124 LEU B O 1
ATOM 2173 N N . HIS B 1 125 ? -2.084 41.25 41.25 1 34.41 125 HIS B N 1
ATOM 2174 C CA . HIS B 1 125 ? -2.488 40.25 42.219 1 34.41 125 HIS B CA 1
ATOM 2175 C C . HIS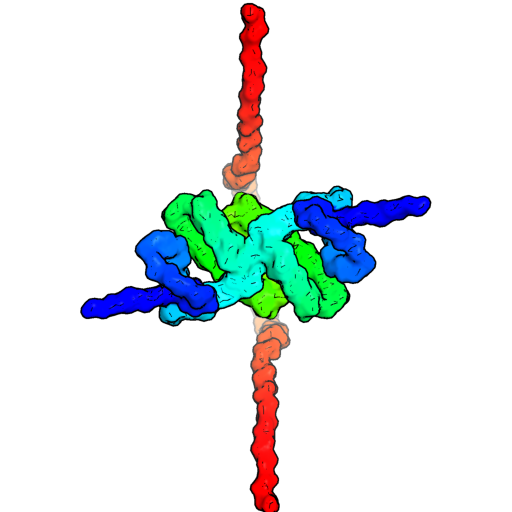 B 1 125 ? -3.143 39.062 41.531 1 34.41 125 HIS B C 1
ATOM 2177 O O . HIS B 1 125 ? -2.963 37.906 41.969 1 34.41 125 HIS B O 1
ATOM 2183 N N . GLN B 1 126 ? -4.199 39.156 40.719 1 33.59 126 GLN B N 1
ATOM 2184 C CA . GLN B 1 126 ? -5.113 38.031 40.438 1 33.59 126 GLN B CA 1
ATOM 2185 C C . GLN B 1 126 ? -4.574 37.125 39.344 1 33.59 126 GLN B C 1
ATOM 2187 O O . GLN B 1 126 ? -5.051 36 39.188 1 33.59 126 GLN B O 1
ATOM 2192 N N . LYS B 1 127 ? -3.805 37.438 38.438 1 38 127 LYS B N 1
ATOM 2193 C CA . LYS B 1 127 ? -3.666 36.594 37.25 1 38 127 LYS B CA 1
ATOM 2194 C C . LYS B 1 127 ? -2.689 35.438 37.531 1 38 127 LYS B C 1
ATOM 2196 O O . LYS B 1 127 ? -2.367 34.656 36.625 1 38 127 LYS B O 1
ATOM 2201 N N . SER B 1 128 ? -2.037 35.281 38.594 1 31.95 128 SER B N 1
ATOM 2202 C CA . SER B 1 128 ? -1.169 34.125 38.812 1 31.95 128 SER B CA 1
ATOM 2203 C C . SER B 1 128 ? -1.955 32.844 38.719 1 31.95 128 SER B C 1
ATOM 2205 O O . SER B 1 128 ? -1.371 31.75 38.75 1 31.95 128 SER B O 1
ATOM 2207 N N . TYR B 1 129 ? -3.223 32.781 39.062 1 28.23 129 TYR B N 1
ATOM 2208 C CA . TYR B 1 129 ? -3.863 31.484 39.281 1 28.23 129 TYR B CA 1
ATOM 2209 C C . TYR B 1 129 ? -4.109 30.766 37.969 1 28.23 129 TYR B C 1
ATOM 2211 O O . TYR B 1 129 ? -4.055 29.531 37.906 1 28.23 129 TYR B O 1
ATOM 2219 N N . LEU B 1 130 ? -4.586 31.422 36.875 1 31.69 130 LEU B N 1
ATOM 2220 C CA . LEU B 1 130 ? -5.207 30.656 35.812 1 31.69 130 LEU B CA 1
ATOM 2221 C C . LEU B 1 130 ? -4.148 30 34.938 1 31.69 130 LEU B C 1
ATOM 2223 O O . LEU B 1 130 ? -4.434 29.016 34.25 1 31.69 130 LEU B O 1
ATOM 2227 N N . LEU B 1 131 ? -2.998 30.531 34.719 1 31.08 131 LEU B N 1
ATOM 2228 C CA . LEU B 1 131 ? -2.1 29.844 33.812 1 31.08 131 LEU B CA 1
ATOM 2229 C C . LEU B 1 131 ? -1.661 28.5 34.375 1 31.08 131 LEU B C 1
ATOM 2231 O O . LEU B 1 131 ? -0.963 27.734 33.719 1 31.08 131 LEU B O 1
ATOM 2235 N N . GLN B 1 132 ? -1.657 28.328 35.688 1 28.7 132 GLN B N 1
ATOM 2236 C CA . GLN B 1 132 ? -1.169 27.047 36.188 1 28.7 132 GLN B CA 1
ATOM 2237 C C . GLN B 1 132 ? -2.107 25.906 35.812 1 28.7 132 GLN B C 1
ATOM 2239 O O . GLN B 1 132 ? -1.669 24.766 35.625 1 28.7 132 GLN B O 1
ATOM 2244 N N . ASN B 1 133 ? -3.385 26.062 35.875 1 29.22 133 ASN B N 1
ATOM 2245 C CA . ASN B 1 133 ? -4.223 24.875 35.812 1 29.22 133 ASN B CA 1
ATOM 2246 C C . ASN B 1 133 ? -4.27 24.281 34.406 1 29.22 133 ASN B C 1
ATOM 2248 O O . ASN B 1 133 ? -4.492 23.094 34.219 1 29.22 133 ASN B O 1
ATOM 2252 N N . ASN B 1 134 ? -4.379 25.109 33.344 1 31.45 134 ASN B N 1
ATOM 2253 C CA . ASN B 1 134 ? -4.785 24.375 32.156 1 31.45 134 ASN B CA 1
ATOM 2254 C C . ASN B 1 134 ? -3.611 23.625 31.531 1 31.45 134 ASN B C 1
ATOM 2256 O O . ASN B 1 134 ? -3.803 22.812 30.625 1 31.45 134 ASN B O 1
ATOM 2260 N N . PHE B 1 135 ? -2.416 24.031 31.641 1 29.22 135 PHE B N 1
ATOM 2261 C CA . PHE B 1 135 ? -1.405 23.219 30.984 1 29.22 135 PHE B CA 1
ATOM 2262 C C . PHE B 1 135 ? -1.285 21.859 31.656 1 29.22 135 PHE B C 1
ATOM 2264 O O . PHE B 1 135 ? -0.576 20.969 31.156 1 29.22 135 PHE B O 1
ATOM 2271 N N . SER B 1 136 ? -1.761 21.672 32.875 1 29.12 136 SER B N 1
ATOM 2272 C CA . SER B 1 136 ? -1.562 20.344 33.469 1 29.12 136 SER B CA 1
ATOM 2273 C C . SER B 1 136 ? -2.314 19.281 32.688 1 29.12 136 SER B C 1
ATOM 2275 O O . SER B 1 136 ? -1.93 18.109 32.719 1 29.12 136 SER B O 1
ATOM 2277 N N . GLN B 1 137 ? -3.52 19.562 32.219 1 28.91 137 GLN B N 1
ATOM 2278 C CA . GLN B 1 137 ? -4.289 18.422 31.734 1 28.91 137 GLN B CA 1
ATOM 2279 C C . GLN B 1 137 ? -3.734 17.906 30.406 1 28.91 137 GLN B C 1
ATOM 2281 O O . GLN B 1 137 ? -4.051 16.797 29.984 1 28.91 137 GLN B O 1
ATOM 2286 N N . LEU B 1 138 ? -3.135 18.812 29.656 1 27.55 138 LEU B N 1
ATOM 2287 C CA . LEU B 1 138 ? -2.82 18.203 28.359 1 27.55 138 LEU B CA 1
ATOM 2288 C C . LEU B 1 138 ? -1.643 17.25 28.484 1 27.55 138 LEU B C 1
ATOM 2290 O O . LEU B 1 138 ? -1.549 16.281 27.734 1 27.55 138 LEU B O 1
ATOM 2294 N N . LEU B 1 139 ? -0.68 17.625 29.234 1 27.72 139 LEU B N 1
ATOM 2295 C CA . LEU B 1 139 ? 0.466 16.719 29.109 1 27.72 139 LEU B CA 1
ATOM 2296 C C . LEU B 1 139 ? 0.202 15.398 29.812 1 27.72 139 LEU B C 1
ATOM 2298 O O . LEU B 1 139 ? 1.092 14.555 29.906 1 27.72 139 LEU B O 1
ATOM 2302 N N . ASP B 1 140 ? -0.875 15.328 30.609 1 28.67 140 ASP B N 1
ATOM 2303 C CA . ASP B 1 140 ? -0.869 14.109 31.406 1 28.67 140 ASP B CA 1
ATOM 2304 C C . ASP B 1 140 ? -1.015 12.875 30.531 1 28.67 140 ASP B C 1
ATOM 2306 O O . ASP B 1 140 ? -1.203 11.766 31.016 1 28.67 140 ASP B O 1
ATOM 2310 N N . PHE B 1 141 ? -1.427 13.086 29.297 1 26.92 141 PHE B N 1
ATOM 2311 C CA . PHE B 1 141 ? -1.664 11.758 28.734 1 26.92 141 PHE B CA 1
ATOM 2312 C C . PHE B 1 141 ? -0.35 11.008 28.531 1 26.92 141 PHE B C 1
ATOM 2314 O O . PHE B 1 141 ? -0.326 9.938 27.938 1 26.92 141 PHE B O 1
ATOM 2321 N N . ASN B 1 142 ? 0.807 11.648 28.797 1 24.72 142 ASN B N 1
ATOM 2322 C CA . ASN B 1 142 ? 1.924 10.781 28.438 1 24.72 142 ASN B CA 1
ATOM 2323 C C . ASN B 1 142 ? 1.913 9.484 29.266 1 24.72 142 ASN B C 1
ATOM 2325 O O . ASN B 1 142 ? 2.148 8.406 28.719 1 24.72 142 ASN B O 1
ATOM 2329 N N . THR B 1 143 ? 2.104 9.555 30.594 1 24.53 143 THR B N 1
ATOM 2330 C CA . THR B 1 143 ? 3.027 8.648 31.25 1 24.53 143 THR B CA 1
ATOM 2331 C C . THR B 1 143 ? 2.352 7.309 31.547 1 24.53 143 THR B C 1
ATOM 2333 O O . THR B 1 143 ? 2.943 6.438 32.188 1 24.53 143 THR B O 1
ATOM 2336 N N . SER B 1 144 ? 1.049 7.109 31.578 1 25.41 144 SER B N 1
ATOM 2337 C CA . SER B 1 144 ? 0.83 5.879 32.344 1 25.41 144 SER B CA 1
ATOM 2338 C C . SER B 1 144 ? 1.411 4.676 31.594 1 25.41 144 SER B C 1
ATOM 2340 O O . SER B 1 144 ? 0.882 4.254 30.562 1 25.41 144 SER B O 1
ATOM 2342 N N . ASN B 1 145 ? 2.852 4.59 31.578 1 22.67 145 ASN B N 1
ATOM 2343 C CA . ASN B 1 145 ? 3.598 3.352 31.375 1 22.67 145 ASN B CA 1
ATOM 2344 C C . ASN B 1 145 ? 3.135 2.258 32.344 1 22.67 145 ASN B C 1
ATOM 2346 O O . ASN B 1 145 ? 3.584 2.197 33.469 1 22.67 145 ASN B O 1
ATOM 2350 N N . SER B 1 146 ? 1.855 1.993 32.625 1 25.95 146 SER B N 1
ATOM 2351 C CA . SER B 1 146 ? 1.62 0.798 33.438 1 25.95 146 SER B CA 1
ATOM 2352 C C . SER B 1 146 ? 2.367 -0.405 32.875 1 25.95 146 SER B C 1
ATOM 2354 O O . SER B 1 146 ? 2.059 -0.876 31.781 1 25.95 146 SER B O 1
ATOM 2356 N N . VAL B 1 147 ? 3.713 -0.473 33.156 1 26.48 147 VAL B N 1
ATOM 2357 C CA . VAL B 1 147 ? 4.566 -1.656 33.219 1 26.48 147 VAL B CA 1
ATOM 2358 C C . VAL B 1 147 ? 3.85 -2.768 33.969 1 26.48 147 VAL B C 1
ATOM 2360 O O . VAL B 1 147 ? 3.553 -2.619 35.156 1 26.48 147 VAL B O 1
ATOM 2363 N N . VAL B 1 148 ? 2.945 -3.49 33.281 1 23.66 148 VAL B N 1
ATOM 2364 C CA . VAL B 1 148 ? 2.424 -4.738 33.844 1 23.66 148 VAL B CA 1
ATOM 2365 C C . VAL B 1 148 ? 3.57 -5.57 34.406 1 23.66 148 VAL B C 1
ATOM 2367 O O . VAL B 1 148 ? 4.5 -5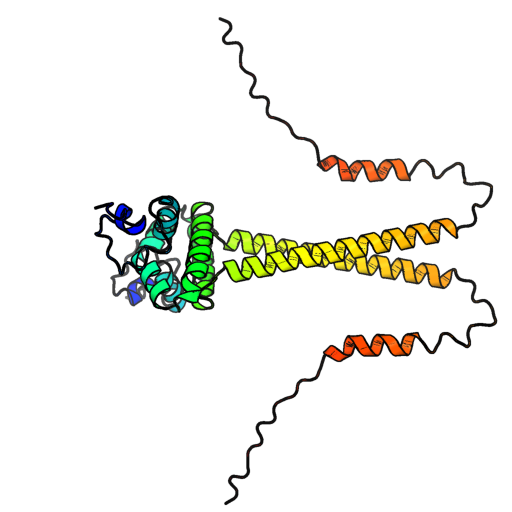.938 33.688 1 23.66 148 VAL B O 1
ATOM 2370 N N . HIS B 1 149 ? 4.09 -5.191 35.594 1 21.52 149 HIS B N 1
ATOM 2371 C CA . HIS B 1 149 ? 4.957 -5.992 36.469 1 21.52 149 HIS B CA 1
ATOM 2372 C C . HIS B 1 149 ? 4.43 -7.418 36.594 1 21.52 149 HIS B C 1
ATOM 2374 O O . HIS B 1 149 ? 3.277 -7.625 37 1 21.52 149 HIS B O 1
ATOM 2380 N N . TYR B 1 150 ? 4.816 -8.234 35.625 1 21.09 150 TYR B N 1
ATOM 2381 C CA . TYR B 1 150 ? 4.703 -9.672 35.844 1 21.09 150 TYR B CA 1
ATOM 2382 C C . TYR B 1 150 ? 5.344 -10.062 37.156 1 21.09 150 TYR B C 1
ATOM 2384 O O . TYR B 1 150 ? 6.488 -9.695 37.438 1 21.09 150 TYR B O 1
ATOM 2392 N N . SER B 1 151 ? 4.621 -9.945 38.281 1 20.73 151 SER B N 1
ATOM 2393 C CA . SER B 1 151 ? 4.992 -10.477 39.594 1 20.73 151 SER B CA 1
ATOM 2394 C C . SER B 1 151 ? 5.555 -11.891 39.469 1 20.73 151 SER B C 1
ATOM 2396 O O . SER B 1 151 ? 4.969 -12.742 38.781 1 20.73 151 SER B O 1
ATOM 2398 N N . PRO B 1 152 ? 6.906 -12.031 39.656 1 25.14 152 PRO B N 1
ATOM 2399 C CA . PRO B 1 152 ? 7.543 -13.32 39.938 1 25.14 152 PRO B CA 1
ATOM 2400 C C . PRO B 1 152 ? 6.891 -14.047 41.125 1 25.14 152 PRO B C 1
ATOM 2402 O O . PRO B 1 152 ? 6.836 -13.523 42.219 1 25.14 152 PRO B O 1
ATOM 2405 N N . ASN B 1 153 ? 5.613 -14.477 40.969 1 22.22 153 ASN B N 1
ATOM 2406 C CA . ASN B 1 153 ? 5.145 -15.281 42.094 1 22.22 153 ASN B CA 1
ATOM 2407 C C . ASN B 1 153 ? 6.254 -16.172 42.656 1 22.22 153 ASN B C 1
ATOM 2409 O O . ASN B 1 153 ? 7.148 -16.594 41.938 1 22.22 153 ASN B O 1
ATOM 2413 N N . HIS B 1 154 ? 6.371 -16.109 44.031 1 21.53 154 HIS B N 1
ATOM 2414 C CA . HIS B 1 154 ? 6.992 -16.781 45.188 1 21.53 154 HIS B CA 1
ATOM 2415 C C . HIS B 1 154 ? 6.871 -18.297 45.062 1 21.53 154 HIS B C 1
ATOM 2417 O O . HIS B 1 154 ? 5.793 -18.859 45.25 1 21.53 154 HIS B O 1
ATOM 2423 N N . LEU B 1 155 ? 7.391 -18.891 43.938 1 22.47 155 LEU B N 1
ATOM 2424 C CA . LEU B 1 155 ? 7.523 -20.312 44.25 1 22.47 155 LEU B CA 1
ATOM 2425 C C . LEU B 1 155 ? 8.352 -20.516 45.5 1 22.47 155 LEU B C 1
ATOM 2427 O O . LEU B 1 155 ? 9.578 -20.391 45.469 1 22.47 155 LEU B O 1
ATOM 2431 N N . THR B 1 156 ? 7.957 -19.766 46.625 1 20.09 156 THR B N 1
ATOM 2432 C CA . THR B 1 156 ? 8.57 -20.219 47.875 1 20.09 156 THR B CA 1
ATOM 2433 C C . THR B 1 156 ? 8.367 -21.719 48.031 1 20.09 156 THR B C 1
ATOM 2435 O O . THR B 1 156 ? 9.281 -22.438 48.469 1 20.09 156 THR B O 1
ATOM 2438 N N . GLN B 1 157 ? 7.125 -22.25 48.094 1 19.72 157 GLN B N 1
ATOM 2439 C CA . GLN B 1 157 ? 7.25 -23.516 48.812 1 19.72 157 GLN B CA 1
ATOM 2440 C C . GLN B 1 157 ? 7.898 -24.594 47.906 1 19.72 157 GLN B C 1
ATOM 2442 O O . GLN B 1 157 ? 7.586 -24.688 46.719 1 19.72 157 GLN B O 1
#

Nearest PDB structures (foldseek):
  5ly0-assembly1_B  TM=9.767E-01  e=1.626E-12  Triticum turgidum
  5ly0-assembly1_B  TM=9.764E-01  e=1.742E-12  Triticum turgidum

Organism: Vigna mungo (NCBI:txid3915)

pLDDT: mean 77.29, std 30.23, range [19.72, 98.94]

Foldseek 3Di:
DPPQPAFLVCVVVVHDHDPPDLCPVAGHNVNNVLVVLLCVPQNPVRLSVVLVVDDPVCNNVVSVVSSQQSVQCVVPVPQGCVVVVVVVVVVVVVVVVVVVVVVVVVVVVVVVVVVPPPPPPPPPPPPPPPVPPPVVPPVVVPDPPPPPPPPPPPPPD/DPPQPAFLVCVVVVHDHDPPDLCPVAGHNVNNVLVVLLCVPQNPVRLSVVLVVDDPVCNNVVSVVSSQQSVQCVVPVPQGCVVVVVVVVVVVVVVVVVVVVVVVVVVVVVVVVVVPPPPPVPVPPPPPPPVPPPVVPPVVVPDPPPPVPPPPPPPPD